Protein AF-A0AAE0KI22-F1 (afdb_monomer)

Solvent-accessible surface area (backbone atoms only — not comparable to full-atom values): 10143 Å² total; per-residue (Å²): 108,73,68,49,59,55,35,54,73,76,32,87,86,45,38,55,23,82,78,32,66,59,36,58,24,50,29,72,42,19,45,51,19,41,35,26,22,73,67,55,24,33,61,66,55,38,51,54,53,49,50,56,44,50,48,59,41,52,52,59,49,66,74,67,70,73,89,74,98,69,93,69,67,64,42,46,58,67,51,53,40,53,45,45,31,48,53,30,47,80,70,77,41,57,67,75,39,55,40,36,53,91,51,97,77,59,64,24,37,28,38,29,37,23,38,22,91,54,85,44,69,51,36,24,58,94,47,98,87,46,62,62,65,49,39,77,56,30,23,44,42,56,53,46,50,35,11,44,20,55,42,101,33,34,70,63,45,65,51,35,97,84,48,49,64,27,36,74,72,90,73,97,74,81,78,84,78,81,79,80,130

InterPro domains:
  IPR002641 Patatin-like phospholipase domain [PF01734] (13-159)
  IPR002641 Patatin-like phospholipase domain [PS51635] (1-181)
  IPR016035 Acyl transferase/acyl hydrolase/lysophospholipase [SSF52151] (3-159)

Mean predicted aligned error: 11.72 Å

Radius of gyration: 17.97 Å; Cα contacts (8 Å, |Δi|>4): 292; chains: 1; bounding box: 54×47×48 Å

Sequence (181 aa):
MILQQLMARVGPESKPCDYFDMTGGTSNGGLIAIMLGRLRMTVDECINAYTTLSDRVVEKKHHRFSIKGNLQGRFDAAELERAVKRILVERGLDEETLLLEGSPEAPCKVFVCATSKDAVCLMSYPSPRGRKHLLESTTIWQACRATSAATSFFDPIAIGPFGEWCSKFGGHRGSPQVMRS

Organism: NCBI:txid92902

Foldseek 3Di:
DVVCVVVVVVPQQDQVLQVAQEAEDFAVSQLLRCCRQVLRDDPVRSVVLSVVLVCQQVVVVVVVPPDDDDPQQARPLVSLLVSVLVVQVVSVHHSQAALADPDQVRSYKYWYWAAALHIAIAINYDDPPHPVQQRVRHGPSNRNSRRNQAPSRHDWFFGGPVRNTRHDDDDDDDDPPPDDD

Nearest PDB structures (foldseek):
  1oxw-assembly1_B  TM=6.786E-01  e=7.772E-05  Solanum cardiophyllum

Secondary structure (DSSP, 8-state):
-HHHHHHHHH-TT--GGGT-SEEEEETHHHHHHIIIIIS---HHHHHHHHHHHHHHHHHHHHHH-SS---------HHHHHHHHHHHHHHTT--TT-BSS-S-TT-SSEEEEEEESSSEEEEESS--TTS-HHHHHH-BHHHHHHHHHTTSTTS--EEETTTTEEE--S------------

Structure (mmCIF, N/CA/C/O backbone):
data_AF-A0AAE0KI22-F1
#
_entry.id   AF-A0AAE0KI22-F1
#
loop_
_atom_site.group_PDB
_atom_site.id
_atom_site.type_symbol
_atom_site.label_atom_id
_atom_site.label_alt_id
_atom_site.label_comp_id
_atom_site.label_asym_id
_atom_site.label_entity_id
_atom_site.label_seq_id
_atom_site.pdbx_PDB_ins_code
_atom_site.Cartn_x
_atom_site.Cartn_y
_atom_site.Cartn_z
_atom_site.occupancy
_atom_site.B_iso_or_equiv
_atom_site.auth_seq_id
_atom_site.auth_comp_id
_atom_site.auth_asym_id
_atom_site.auth_atom_id
_atom_site.pdbx_PDB_model_num
ATOM 1 N N . MET A 1 1 ? -15.235 12.016 -1.161 1.00 62.16 1 MET A N 1
ATOM 2 C CA . MET A 1 1 ? -14.998 10.685 -1.784 1.00 62.16 1 MET A CA 1
ATOM 3 C C . MET A 1 1 ? -16.040 9.683 -1.290 1.00 62.16 1 MET A C 1
ATOM 5 O O . MET A 1 1 ? -16.433 9.787 -0.137 1.00 62.16 1 MET A O 1
ATOM 9 N N . ILE A 1 2 ? -16.461 8.708 -2.112 1.00 83.88 2 ILE A N 1
ATOM 10 C CA . ILE A 1 2 ? -17.473 7.691 -1.734 1.00 83.88 2 ILE A CA 1
ATOM 11 C C . ILE A 1 2 ? -17.046 6.903 -0.483 1.00 83.88 2 ILE A C 1
ATOM 13 O O . ILE A 1 2 ? -17.840 6.731 0.437 1.00 83.88 2 ILE A O 1
ATOM 17 N N . LEU A 1 3 ? -15.774 6.494 -0.406 1.00 83.06 3 LEU A N 1
ATOM 18 C CA . LEU A 1 3 ? -15.255 5.733 0.736 1.00 83.06 3 LEU A CA 1
ATOM 19 C C . LEU A 1 3 ? -15.284 6.532 2.051 1.00 83.06 3 LEU A C 1
ATOM 21 O O . LEU A 1 3 ? -15.604 5.975 3.093 1.00 83.06 3 LEU A O 1
ATOM 25 N N . GLN A 1 4 ? -15.028 7.842 1.995 1.00 85.44 4 GLN A N 1
ATOM 26 C CA . GLN A 1 4 ? -15.103 8.726 3.163 1.00 85.44 4 GLN A CA 1
ATOM 27 C C . GLN A 1 4 ? -16.535 8.829 3.693 1.00 85.44 4 GLN A C 1
ATOM 29 O O . GLN A 1 4 ? -16.753 8.741 4.893 1.00 85.44 4 GLN A O 1
ATOM 34 N N . GLN A 1 5 ? -17.528 8.949 2.805 1.00 86.12 5 GLN A N 1
ATOM 35 C CA . GLN A 1 5 ? -18.938 8.976 3.209 1.00 86.12 5 GLN A CA 1
ATOM 36 C C . GLN A 1 5 ? -19.386 7.647 3.826 1.00 86.12 5 GLN A C 1
ATOM 38 O O . GLN A 1 5 ? -20.176 7.641 4.768 1.00 86.12 5 GLN A O 1
ATOM 43 N N . LEU A 1 6 ? -18.886 6.526 3.299 1.00 87.56 6 LEU A N 1
ATOM 44 C CA . LEU A 1 6 ? -19.199 5.197 3.814 1.00 87.56 6 LEU A CA 1
ATOM 45 C C . LEU A 1 6 ? -18.592 4.994 5.206 1.00 87.56 6 LEU A C 1
ATOM 47 O O . LEU A 1 6 ? -19.303 4.576 6.113 1.00 87.56 6 LEU A O 1
ATOM 51 N N . MET A 1 7 ? -17.328 5.373 5.405 1.00 86.94 7 MET A N 1
ATOM 52 C CA . MET A 1 7 ? -16.667 5.258 6.709 1.00 86.94 7 MET A CA 1
ATOM 53 C C . MET A 1 7 ? -17.179 6.274 7.730 1.00 86.94 7 MET A C 1
ATOM 55 O O . MET A 1 7 ? -17.360 5.907 8.883 1.00 86.94 7 MET A O 1
ATOM 59 N N . ALA A 1 8 ? -17.560 7.485 7.316 1.00 86.19 8 ALA A N 1
ATOM 60 C CA . ALA A 1 8 ? -18.195 8.463 8.203 1.00 86.19 8 ALA A CA 1
ATOM 61 C C . ALA A 1 8 ? -19.533 7.970 8.787 1.00 86.19 8 ALA A C 1
ATOM 63 O O . ALA A 1 8 ? -19.896 8.359 9.893 1.00 86.19 8 ALA A O 1
ATOM 64 N N . ARG A 1 9 ? -20.261 7.097 8.073 1.00 87.44 9 ARG A N 1
ATOM 65 C CA . ARG A 1 9 ? -21.479 6.451 8.598 1.00 87.44 9 ARG A CA 1
ATOM 66 C C . ARG A 1 9 ? -21.199 5.345 9.611 1.00 87.44 9 ARG A C 1
ATOM 68 O O . ARG A 1 9 ? -22.087 5.021 10.389 1.00 87.44 9 ARG A O 1
ATOM 75 N N . VAL A 1 10 ? -20.008 4.758 9.571 1.00 87.56 10 VAL A N 1
ATOM 76 C CA . VAL A 1 10 ? -19.574 3.720 10.512 1.00 87.56 10 VAL A CA 1
ATOM 77 C C . VAL A 1 10 ? -18.986 4.365 11.769 1.00 87.56 10 VAL A C 1
ATOM 79 O O . VAL A 1 10 ? -19.370 4.021 12.881 1.00 87.56 10 VAL A O 1
ATOM 82 N N . GLY A 1 11 ? -18.115 5.357 11.588 1.00 85.38 11 GLY A N 1
ATOM 83 C CA . GLY A 1 11 ? -17.546 6.181 12.649 1.00 85.38 11 GLY A CA 1
ATOM 84 C C . GLY A 1 11 ? -16.308 6.941 12.155 1.00 85.38 11 GLY A C 1
ATOM 85 O O . GLY A 1 11 ? -15.588 6.412 11.308 1.00 85.38 11 GLY A O 1
ATOM 86 N N . PRO A 1 12 ? -16.027 8.150 12.673 1.00 74.50 12 PRO A N 1
ATOM 87 C CA . PRO A 1 12 ? -14.973 9.033 12.154 1.00 74.50 12 PRO A CA 1
ATOM 88 C C . PRO A 1 12 ? -13.559 8.432 12.232 1.00 74.50 12 PRO A C 1
ATOM 90 O O . PRO A 1 12 ? -12.767 8.617 11.317 1.00 74.50 12 PRO A O 1
ATOM 93 N N . GLU A 1 13 ? -13.275 7.629 13.259 1.00 83.50 13 GLU A N 1
ATOM 94 C CA . GLU A 1 13 ? -11.970 6.976 13.463 1.00 83.50 13 GLU A CA 1
ATOM 95 C C . GLU A 1 13 ? -11.916 5.543 12.900 1.00 83.50 13 GLU A C 1
ATOM 97 O O . GLU A 1 13 ? -10.996 4.774 13.187 1.00 83.50 13 GLU A O 1
ATOM 102 N N . SER A 1 14 ? -12.922 5.149 12.112 1.00 88.31 14 SER A N 1
ATOM 103 C CA . SER A 1 14 ? -13.009 3.797 11.559 1.00 88.31 14 SER A CA 1
ATOM 104 C C . SER A 1 14 ? -11.945 3.574 10.492 1.00 88.31 14 SER A C 1
ATOM 106 O O . SER A 1 14 ? -11.835 4.335 9.525 1.00 88.31 14 SER A O 1
ATOM 108 N N . LYS A 1 15 ? -11.195 2.480 10.625 1.00 90.75 15 LYS A N 1
ATOM 109 C CA . LYS A 1 15 ? -10.200 2.083 9.632 1.00 90.75 15 LYS A CA 1
ATOM 110 C C . LYS A 1 15 ? -10.826 1.118 8.634 1.00 90.75 15 LYS A C 1
ATOM 112 O O . LYS A 1 15 ? -11.396 0.113 9.050 1.00 90.75 15 LYS A O 1
ATOM 117 N N . PRO A 1 16 ? -10.681 1.348 7.318 1.00 90.56 16 PRO A N 1
ATOM 118 C CA . PRO A 1 16 ? -11.196 0.419 6.315 1.00 90.56 16 PRO A CA 1
ATOM 119 C C . PRO A 1 16 ? -10.700 -1.023 6.502 1.00 90.56 16 PRO A C 1
ATOM 121 O O . PRO A 1 16 ? -11.457 -1.955 6.253 1.00 90.56 16 PRO A O 1
ATOM 124 N N . CYS A 1 17 ? -9.473 -1.222 6.996 1.00 89.56 17 CYS A N 1
ATOM 125 C CA . CYS A 1 17 ? -8.921 -2.556 7.248 1.00 89.56 17 CYS A CA 1
ATOM 126 C C . CYS A 1 17 ? -9.671 -3.385 8.306 1.00 89.56 17 CYS A C 1
ATOM 128 O O . CYS A 1 17 ? -9.437 -4.585 8.377 1.00 89.56 17 CYS A O 1
ATOM 130 N N . ASP A 1 18 ? -10.546 -2.772 9.107 1.00 89.94 18 ASP A N 1
ATOM 131 C CA . ASP A 1 18 ? -11.337 -3.475 10.126 1.00 89.94 18 ASP A CA 1
ATOM 132 C C . ASP A 1 18 ? -12.698 -3.947 9.576 1.00 89.94 18 ASP A C 1
ATOM 134 O O . ASP A 1 18 ? -13.378 -4.757 10.201 1.00 89.94 18 ASP A O 1
ATOM 138 N N . TYR A 1 19 ? -13.099 -3.445 8.402 1.00 89.31 19 TYR A N 1
ATOM 139 C CA . TYR A 1 19 ? -14.399 -3.723 7.776 1.00 89.31 19 TYR A CA 1
ATOM 140 C C . TYR A 1 19 ? -14.282 -4.424 6.423 1.00 89.31 19 TYR A C 1
ATOM 142 O O . TYR A 1 19 ? -15.243 -5.040 5.965 1.00 89.31 19 TYR A O 1
ATOM 150 N N . PHE A 1 20 ? -13.129 -4.311 5.763 1.00 89.44 20 PHE A N 1
ATOM 151 C CA . PHE A 1 20 ? -12.855 -4.972 4.496 1.00 89.44 20 PHE A CA 1
ATOM 152 C C . PHE A 1 20 ? -11.811 -6.066 4.697 1.00 89.44 20 PHE A C 1
ATOM 154 O O . PHE A 1 20 ? -10.658 -5.773 5.002 1.00 89.44 20 PHE A O 1
ATOM 161 N N . ASP A 1 21 ? -12.187 -7.313 4.406 1.00 89.44 21 ASP A N 1
ATOM 162 C CA . ASP A 1 21 ? -11.253 -8.448 4.413 1.00 89.44 21 ASP A CA 1
ATOM 163 C C . ASP A 1 21 ? -10.128 -8.280 3.383 1.00 89.44 21 ASP A C 1
ATOM 165 O O . ASP A 1 21 ? -9.074 -8.918 3.469 1.00 89.44 21 ASP A O 1
ATOM 169 N N . MET A 1 22 ? -10.367 -7.461 2.352 1.00 89.88 22 MET A N 1
ATOM 170 C CA . MET A 1 22 ? -9.414 -7.219 1.285 1.00 89.88 22 MET A CA 1
ATOM 171 C C . MET A 1 22 ? -9.584 -5.845 0.634 1.00 89.88 22 MET A C 1
ATOM 173 O O . MET A 1 22 ? -10.689 -5.448 0.263 1.00 89.88 22 MET A O 1
ATOM 177 N N . THR A 1 23 ? -8.466 -5.169 0.380 1.00 91.31 23 THR A N 1
ATOM 178 C CA . THR A 1 23 ? -8.380 -4.005 -0.503 1.00 91.31 23 THR A CA 1
ATOM 179 C C . THR A 1 23 ? -7.492 -4.314 -1.699 1.00 91.31 23 THR A C 1
ATOM 181 O O . THR A 1 23 ? -6.548 -5.105 -1.640 1.00 91.31 23 THR A O 1
ATOM 184 N N . GLY A 1 24 ? -7.780 -3.668 -2.821 1.00 91.25 24 GLY A N 1
ATOM 185 C CA . GLY A 1 24 ? -6.858 -3.710 -3.933 1.00 91.25 24 GLY A CA 1
ATOM 186 C C . GLY A 1 24 ? -7.094 -2.629 -4.954 1.00 91.25 24 GLY A C 1
ATOM 187 O O . GLY A 1 24 ? -8.133 -1.970 -4.976 1.00 91.25 24 GLY A O 1
ATOM 188 N N . GLY A 1 25 ? -6.082 -2.425 -5.784 1.00 88.19 25 GLY A N 1
ATOM 189 C CA . GLY A 1 25 ? -6.105 -1.340 -6.742 1.00 88.19 25 GLY A CA 1
ATOM 190 C C . GLY A 1 25 ? -4.965 -1.385 -7.742 1.00 88.19 25 GLY A C 1
ATOM 191 O O . GLY A 1 25 ? -4.024 -2.168 -7.642 1.00 88.19 25 GLY A O 1
ATOM 192 N N . THR A 1 26 ? -5.079 -0.512 -8.735 1.00 85.69 26 THR A N 1
ATOM 193 C CA . THR A 1 26 ? -4.073 -0.286 -9.776 1.00 85.69 26 THR A CA 1
ATOM 194 C C . THR A 1 26 ? -3.736 1.199 -9.791 1.00 85.69 26 THR A C 1
ATOM 196 O O . THR A 1 26 ? -4.621 2.029 -9.563 1.00 85.69 26 THR A O 1
ATOM 199 N N . SER A 1 27 ? -2.484 1.555 -10.080 1.00 82.69 27 SER A N 1
ATOM 200 C CA . SER A 1 27 ? -2.024 2.944 -10.127 1.00 82.69 27 SER A CA 1
ATOM 201 C C . SER A 1 27 ? -2.284 3.665 -8.797 1.00 82.69 27 SER A C 1
ATOM 203 O O . SER A 1 27 ? -1.978 3.121 -7.736 1.00 82.69 27 SER A O 1
ATOM 205 N N . ASN A 1 28 ? -2.880 4.858 -8.820 1.00 85.12 28 ASN A N 1
ATOM 206 C CA . ASN A 1 28 ? -3.229 5.610 -7.612 1.00 85.12 28 ASN A CA 1
ATOM 207 C C . ASN A 1 28 ? -4.122 4.794 -6.664 1.00 85.12 28 ASN A C 1
ATOM 209 O O . ASN A 1 28 ? -3.972 4.877 -5.449 1.00 85.12 28 ASN A O 1
ATOM 213 N N . GLY A 1 29 ? -4.995 3.938 -7.208 1.00 86.88 29 GLY A N 1
ATOM 214 C CA . GLY A 1 29 ? -5.801 3.020 -6.404 1.00 86.88 29 GLY A CA 1
ATOM 215 C C . GLY A 1 29 ? -4.961 1.980 -5.657 1.00 86.88 29 GLY A C 1
ATOM 216 O O . GLY A 1 29 ? -5.342 1.564 -4.571 1.00 86.88 29 GLY A O 1
ATOM 217 N N . GLY A 1 30 ? -3.805 1.588 -6.200 1.00 90.19 30 GLY A N 1
ATOM 218 C CA . GLY A 1 30 ? -2.848 0.705 -5.533 1.00 90.19 30 GLY A CA 1
ATOM 219 C C . GLY A 1 30 ? -2.146 1.382 -4.354 1.00 90.19 30 GLY A C 1
ATOM 220 O O . GLY A 1 30 ? -2.027 0.780 -3.289 1.00 90.19 30 GLY A O 1
ATOM 221 N N . LEU A 1 31 ? -1.759 2.656 -4.511 1.00 90.81 31 LEU A N 1
ATOM 222 C CA . LEU A 1 31 ? -1.223 3.474 -3.412 1.00 90.81 31 LEU A CA 1
ATOM 223 C C . LEU A 1 31 ? -2.243 3.591 -2.272 1.00 90.81 31 LEU A C 1
ATOM 225 O O . LEU A 1 31 ? -1.917 3.324 -1.118 1.00 90.81 31 LEU A O 1
ATOM 229 N N . ILE A 1 32 ? -3.491 3.923 -2.613 1.00 92.31 32 ILE A N 1
ATOM 230 C CA . ILE A 1 32 ? -4.595 4.046 -1.651 1.00 92.31 32 ILE A CA 1
ATOM 231 C C . ILE A 1 32 ? -4.884 2.698 -0.971 1.00 92.31 32 ILE A C 1
ATOM 233 O O . ILE A 1 32 ? -5.061 2.651 0.244 1.00 92.31 32 ILE A O 1
ATOM 237 N N . ALA A 1 33 ? -4.879 1.588 -1.717 1.00 93.38 33 ALA A N 1
ATOM 238 C CA . ALA A 1 33 ? -5.091 0.253 -1.155 1.00 93.38 33 ALA A CA 1
ATOM 239 C C . ALA A 1 33 ? -4.011 -0.123 -0.125 1.00 93.38 33 ALA A C 1
ATOM 241 O O . ALA A 1 33 ? -4.338 -0.634 0.947 1.00 93.38 33 ALA A O 1
ATOM 242 N N . ILE A 1 34 ? -2.740 0.183 -0.413 1.00 93.69 34 ILE A N 1
ATOM 243 C CA . ILE A 1 34 ? -1.627 -0.013 0.526 1.00 93.69 34 ILE A CA 1
ATOM 244 C C . ILE A 1 34 ? -1.799 0.864 1.768 1.00 93.69 34 ILE A C 1
ATOM 246 O O . ILE A 1 34 ? -1.661 0.361 2.880 1.00 93.69 34 ILE A O 1
ATOM 250 N N . MET A 1 35 ? -2.118 2.150 1.603 1.00 93.88 35 MET A N 1
ATOM 251 C CA . MET A 1 35 ? -2.294 3.081 2.723 1.00 93.88 35 MET A CA 1
ATOM 252 C C . MET A 1 35 ? -3.416 2.633 3.669 1.00 93.88 35 MET A C 1
ATOM 254 O O . MET A 1 35 ? -3.212 2.519 4.876 1.00 93.88 35 MET A O 1
ATOM 258 N N . LEU A 1 36 ? -4.587 2.310 3.124 1.00 93.19 36 LEU A N 1
ATOM 259 C CA . LEU A 1 36 ? -5.757 1.944 3.923 1.00 93.19 36 LEU A CA 1
ATOM 260 C C . LEU A 1 36 ? -5.675 0.527 4.496 1.00 93.19 36 LEU A C 1
ATOM 262 O O . LEU A 1 36 ? -6.086 0.301 5.629 1.00 93.19 36 LEU A O 1
ATOM 266 N N . GLY A 1 37 ? -5.151 -0.427 3.724 1.00 92.44 37 GLY A N 1
ATOM 267 C CA . GLY A 1 37 ? -5.065 -1.827 4.133 1.00 92.44 37 GLY A CA 1
ATOM 268 C C . GLY A 1 37 ? -3.785 -2.127 4.906 1.00 92.44 37 GLY A C 1
ATOM 269 O O . GLY A 1 37 ? -3.821 -2.433 6.095 1.00 92.44 37 GLY A O 1
ATOM 270 N N . ARG A 1 38 ? -2.630 -2.006 4.239 1.00 92.25 38 ARG A N 1
ATOM 271 C CA . ARG A 1 38 ? -1.338 -2.449 4.784 1.00 92.25 38 ARG A CA 1
ATOM 272 C C . ARG A 1 38 ? -0.789 -1.486 5.831 1.00 92.25 38 ARG A C 1
ATOM 274 O O . ARG A 1 38 ? -0.247 -1.928 6.836 1.00 92.25 38 ARG A O 1
ATOM 281 N N . LEU A 1 39 ? -0.952 -0.181 5.630 1.00 92.00 39 LEU A N 1
ATOM 282 C CA . LEU A 1 39 ? -0.548 0.825 6.617 1.00 92.00 39 LEU A CA 1
ATOM 283 C C . LEU A 1 39 ? -1.655 1.138 7.626 1.00 92.00 39 LEU A C 1
ATOM 285 O O . LEU A 1 39 ? -1.405 1.910 8.550 1.00 92.00 39 LEU A O 1
ATOM 289 N N . ARG A 1 40 ? -2.848 0.540 7.478 1.00 91.56 40 ARG A N 1
ATOM 290 C CA . ARG A 1 40 ? -4.001 0.675 8.386 1.00 91.56 40 ARG A CA 1
ATOM 291 C C . ARG A 1 40 ? -4.396 2.135 8.642 1.00 91.56 40 ARG A C 1
ATOM 293 O O . ARG A 1 40 ? -4.625 2.532 9.788 1.00 91.56 40 ARG A O 1
ATOM 300 N N . MET A 1 41 ? -4.378 2.952 7.587 1.00 92.94 41 MET A N 1
ATOM 301 C CA . MET A 1 41 ? -4.769 4.362 7.650 1.00 92.94 41 MET A CA 1
ATOM 302 C C . MET A 1 41 ? -6.280 4.532 7.711 1.00 92.94 41 MET A C 1
ATOM 304 O O . MET A 1 41 ? -7.021 3.801 7.051 1.00 92.94 41 MET A O 1
ATOM 308 N N . THR A 1 42 ? -6.732 5.541 8.454 1.00 93.31 42 THR A N 1
ATOM 309 C CA . THR A 1 42 ? -8.090 6.064 8.270 1.00 93.31 42 THR A CA 1
ATOM 310 C C . THR A 1 42 ? -8.209 6.708 6.886 1.00 93.31 42 THR A C 1
ATOM 312 O O . THR A 1 42 ? -7.214 6.975 6.199 1.00 93.31 42 THR A O 1
ATOM 315 N N . VAL A 1 43 ? -9.440 6.964 6.439 1.00 92.12 43 VAL A N 1
ATOM 316 C CA . VAL A 1 43 ? -9.650 7.624 5.142 1.00 92.12 43 VAL A CA 1
ATOM 317 C C . VAL A 1 43 ? -9.039 9.027 5.131 1.00 92.12 43 VAL A C 1
ATOM 319 O O . VAL A 1 43 ? -8.426 9.405 4.136 1.00 92.12 43 VAL A O 1
ATOM 322 N N . ASP A 1 44 ? -9.139 9.763 6.236 1.00 91.50 44 ASP A N 1
ATOM 323 C CA . ASP A 1 44 ? -8.608 11.124 6.333 1.00 91.50 44 ASP A CA 1
ATOM 324 C C . ASP A 1 44 ? -7.072 11.138 6.383 1.00 91.50 44 ASP A C 1
ATOM 326 O O . ASP A 1 44 ? -6.442 11.919 5.667 1.00 91.50 44 ASP A O 1
ATOM 330 N N . GLU A 1 45 ? -6.450 10.212 7.126 1.00 93.19 45 GLU A N 1
ATOM 331 C CA . GLU A 1 45 ? -4.993 10.009 7.093 1.00 93.19 45 GLU A CA 1
ATOM 332 C C . GLU A 1 45 ? -4.509 9.712 5.667 1.00 93.19 45 GLU A C 1
ATOM 334 O O . GLU A 1 45 ? -3.544 10.314 5.191 1.00 93.19 45 GLU A O 1
ATOM 339 N N . CYS A 1 46 ? -5.208 8.822 4.956 1.00 92.44 46 CYS A N 1
ATOM 340 C CA . CYS A 1 46 ? -4.867 8.463 3.585 1.00 92.44 46 CYS A CA 1
ATOM 341 C C . CYS A 1 46 ? -5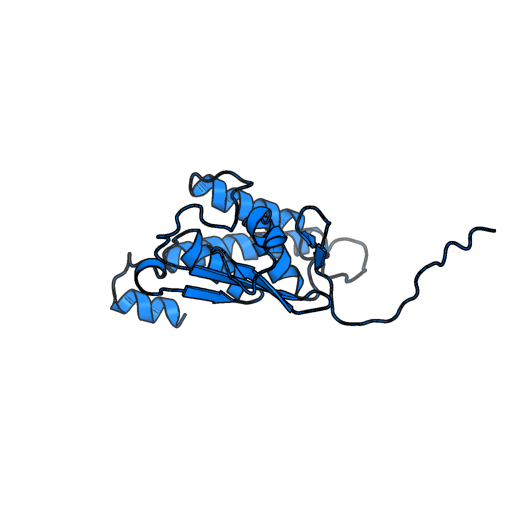.004 9.648 2.624 1.00 92.44 46 CYS A C 1
ATOM 343 O O . CYS A 1 46 ? -4.140 9.824 1.765 1.00 92.44 46 CYS A O 1
ATOM 345 N N . ILE A 1 47 ? -6.055 10.465 2.752 1.00 90.94 47 ILE A N 1
ATOM 346 C CA . ILE A 1 47 ? -6.241 11.665 1.924 1.00 90.94 47 ILE A CA 1
ATOM 347 C C . ILE A 1 47 ? -5.096 12.654 2.165 1.00 90.94 47 ILE A C 1
ATOM 349 O O . ILE A 1 47 ? -4.506 13.143 1.199 1.00 90.94 47 ILE A O 1
ATOM 353 N N . ASN A 1 48 ? -4.735 12.909 3.423 1.00 91.50 48 ASN A N 1
ATOM 354 C CA . ASN A 1 48 ? -3.665 13.845 3.775 1.00 91.50 48 ASN A CA 1
ATOM 355 C C . ASN A 1 48 ? -2.294 13.363 3.276 1.00 91.50 48 ASN A C 1
ATOM 357 O O . ASN A 1 48 ? -1.545 14.128 2.656 1.00 91.50 48 ASN A O 1
ATOM 361 N N . ALA A 1 49 ? -1.987 12.080 3.484 1.00 91.00 49 ALA A N 1
ATOM 362 C CA . ALA A 1 49 ? -0.748 11.464 3.020 1.00 91.00 49 ALA A CA 1
ATOM 363 C C . ALA A 1 49 ? -0.659 11.456 1.486 1.00 91.00 49 ALA A C 1
ATOM 365 O O . ALA A 1 49 ? 0.373 11.825 0.921 1.00 91.00 49 ALA A O 1
ATOM 366 N N . TYR A 1 50 ? -1.747 11.090 0.800 1.00 89.31 50 TYR A N 1
ATOM 367 C CA . TYR A 1 50 ? -1.798 11.073 -0.661 1.00 89.31 50 TYR A CA 1
ATOM 368 C C . TYR A 1 50 ? -1.688 12.478 -1.261 1.00 89.31 50 TYR A C 1
ATOM 370 O O . TYR A 1 50 ? -0.959 12.656 -2.232 1.00 89.31 50 TYR A O 1
ATOM 378 N N . THR A 1 51 ? -2.359 13.475 -0.679 1.00 87.81 51 THR A N 1
ATOM 379 C CA . THR A 1 51 ? -2.277 14.874 -1.135 1.00 87.81 51 THR A CA 1
ATOM 380 C C . THR A 1 51 ? -0.841 15.382 -1.022 1.00 87.81 51 THR A C 1
ATOM 382 O O . THR A 1 51 ? -0.260 15.794 -2.020 1.00 87.81 51 THR A O 1
ATOM 385 N N . THR A 1 52 ? -0.201 15.191 0.137 1.00 86.62 52 THR A N 1
ATOM 386 C CA . THR A 1 52 ? 1.211 15.562 0.355 1.00 86.62 52 THR A CA 1
ATOM 387 C C . THR A 1 52 ? 2.160 14.856 -0.620 1.00 86.62 52 THR A C 1
ATOM 389 O O . THR A 1 52 ? 3.122 15.446 -1.119 1.00 86.62 52 THR A O 1
ATOM 392 N N . LEU A 1 53 ? 1.915 13.572 -0.889 1.00 84.88 53 LEU A N 1
ATOM 393 C CA . LEU A 1 53 ? 2.690 12.786 -1.846 1.00 84.88 53 LEU A CA 1
ATOM 394 C C . LEU A 1 53 ? 2.499 13.316 -3.271 1.00 84.88 53 LEU A C 1
ATOM 396 O O . LEU A 1 53 ? 3.486 13.521 -3.976 1.00 84.88 53 LEU A O 1
ATOM 400 N N . SER A 1 54 ? 1.256 13.564 -3.683 1.00 80.62 54 SER A N 1
ATOM 401 C CA . SER A 1 54 ? 0.911 14.082 -5.007 1.00 80.62 54 SER A CA 1
ATOM 402 C C . SER A 1 54 ? 1.523 15.462 -5.239 1.00 80.62 54 SER A C 1
ATOM 404 O O . SER A 1 54 ? 2.165 15.668 -6.268 1.00 80.62 54 SER A O 1
ATOM 406 N N . ASP A 1 55 ? 1.408 16.371 -4.272 1.00 79.88 55 ASP A N 1
ATOM 407 C CA . ASP A 1 55 ? 1.945 17.728 -4.375 1.00 79.88 55 ASP A CA 1
ATOM 408 C C . ASP A 1 55 ? 3.458 17.703 -4.572 1.00 79.88 55 ASP A C 1
ATOM 410 O O . ASP A 1 55 ? 3.961 18.276 -5.530 1.00 79.88 55 ASP A O 1
ATOM 414 N N . ARG A 1 56 ? 4.203 16.925 -3.780 1.00 74.19 56 ARG A N 1
ATOM 415 C CA . ARG A 1 56 ? 5.668 16.820 -3.928 1.00 74.19 56 ARG A CA 1
ATOM 416 C C . ARG A 1 56 ? 6.096 16.231 -5.268 1.00 74.19 56 ARG A C 1
ATOM 418 O O . ARG A 1 56 ? 7.113 16.634 -5.839 1.00 74.19 56 ARG A O 1
ATOM 425 N N . VAL A 1 57 ? 5.330 15.267 -5.768 1.00 69.88 57 VAL A N 1
ATOM 426 C CA . VAL A 1 57 ? 5.600 14.614 -7.051 1.00 69.88 57 VAL A CA 1
ATOM 427 C C . VAL A 1 57 ? 5.269 15.549 -8.232 1.00 69.88 57 VAL A C 1
ATOM 429 O O . VAL A 1 57 ? 5.927 15.468 -9.273 1.00 69.88 57 VAL A O 1
ATOM 432 N N . VAL A 1 58 ? 4.313 16.474 -8.074 1.00 63.16 58 VAL A N 1
ATOM 433 C CA . VAL A 1 58 ? 3.910 17.468 -9.089 1.00 63.16 58 VAL A CA 1
ATOM 434 C C . VAL A 1 58 ? 4.720 18.777 -9.007 1.00 63.16 58 VAL A C 1
ATOM 436 O O . VAL A 1 58 ? 5.117 19.312 -10.042 1.00 63.16 58 VAL A O 1
ATOM 439 N N . GLU A 1 59 ? 5.049 19.286 -7.820 1.00 55.94 59 GLU A N 1
ATOM 440 C CA . GLU A 1 59 ? 5.782 20.545 -7.599 1.00 55.94 59 GLU A CA 1
ATOM 441 C C . GLU A 1 59 ? 7.209 20.508 -8.158 1.00 55.94 59 GLU A C 1
ATOM 443 O O . GLU A 1 59 ? 7.645 21.449 -8.829 1.00 55.94 59 GLU A O 1
ATOM 448 N N . LYS A 1 60 ? 7.943 19.394 -7.990 1.00 52.16 60 LYS A N 1
ATOM 449 C CA . LYS A 1 60 ? 9.293 19.261 -8.578 1.00 52.16 60 LYS A CA 1
ATOM 450 C C . LYS A 1 60 ? 9.292 19.302 -10.105 1.00 52.16 60 LYS A C 1
ATOM 452 O O . LYS A 1 60 ? 10.329 19.572 -10.712 1.00 52.16 60 LYS A O 1
ATOM 457 N N . LYS A 1 61 ? 8.138 19.084 -10.739 1.00 50.19 61 LYS A N 1
ATOM 458 C CA . LYS A 1 61 ? 7.968 19.253 -12.182 1.00 50.19 61 LYS A CA 1
ATOM 459 C C . LYS A 1 61 ? 8.120 20.727 -12.563 1.00 50.19 61 LYS A C 1
ATOM 461 O O . LYS A 1 61 ? 8.909 21.028 -13.454 1.00 50.19 61 LYS A O 1
ATOM 466 N N . HIS A 1 62 ? 7.465 21.645 -11.845 1.00 47.25 62 HIS A N 1
ATOM 467 C CA . HIS A 1 62 ? 7.541 23.088 -12.113 1.00 47.25 62 HIS A CA 1
ATOM 468 C C . HIS A 1 62 ? 8.969 23.631 -11.986 1.00 47.25 62 HIS A C 1
ATOM 470 O O . HIS A 1 62 ? 9.402 24.426 -12.817 1.00 47.25 62 HIS A O 1
ATOM 476 N N . HIS A 1 63 ? 9.742 23.127 -11.021 1.00 45.88 63 HIS A N 1
ATOM 477 C CA . HIS A 1 63 ? 11.125 23.563 -10.816 1.00 45.88 63 HIS A CA 1
ATOM 478 C C . HIS A 1 63 ? 12.120 23.014 -11.861 1.00 45.88 63 HIS A C 1
ATOM 480 O O . HIS A 1 63 ? 13.196 23.586 -12.041 1.00 45.88 63 HIS A O 1
ATOM 486 N N . ARG A 1 64 ? 11.775 21.924 -12.570 1.00 45.47 64 ARG A N 1
ATOM 487 C CA . ARG A 1 64 ? 12.574 21.336 -13.670 1.00 45.47 64 ARG A CA 1
ATOM 488 C C . ARG A 1 64 ? 12.167 21.847 -15.058 1.00 45.47 64 ARG A C 1
ATOM 490 O O . ARG A 1 64 ? 12.872 21.570 -16.024 1.00 45.47 64 ARG A O 1
ATOM 497 N N . PHE A 1 65 ? 11.075 22.608 -15.167 1.00 46.44 65 PHE A N 1
ATOM 498 C CA . PHE A 1 65 ? 10.572 23.162 -16.433 1.00 46.44 65 PHE A CA 1
ATOM 499 C C . PHE A 1 65 ? 11.277 24.450 -16.903 1.00 46.44 65 PHE A C 1
ATOM 501 O O . PHE A 1 65 ? 10.833 25.065 -17.871 1.00 46.44 65 PHE A O 1
ATOM 508 N N . SER A 1 66 ? 12.400 24.847 -16.296 1.00 43.72 66 SER A N 1
ATOM 509 C CA . SER A 1 66 ? 13.161 26.018 -16.745 1.00 43.72 66 SER A CA 1
ATOM 510 C C . SER A 1 66 ? 14.357 25.632 -17.637 1.00 43.72 66 SER A C 1
ATOM 512 O O . SER A 1 66 ? 15.280 24.948 -17.200 1.00 43.72 66 SER A O 1
ATOM 514 N N . ILE A 1 67 ? 14.316 26.127 -18.887 1.00 45.88 67 ILE A N 1
ATOM 515 C CA . ILE A 1 67 ? 15.405 26.390 -19.864 1.00 45.88 67 ILE A CA 1
ATOM 516 C C . ILE A 1 67 ? 15.646 25.437 -21.060 1.00 45.88 67 ILE A C 1
ATOM 518 O O . ILE A 1 67 ? 16.170 25.925 -22.059 1.00 45.88 67 ILE A O 1
ATOM 522 N N . LYS A 1 68 ? 15.217 24.165 -21.125 1.00 43.62 68 LYS A N 1
ATOM 523 C CA . LYS A 1 68 ? 15.341 23.391 -22.396 1.00 43.62 68 LYS A CA 1
ATOM 524 C C . LYS A 1 68 ? 14.152 22.471 -22.679 1.00 43.62 68 LYS A C 1
ATOM 526 O O . LYS A 1 68 ? 13.953 21.465 -22.006 1.00 43.62 68 LYS A O 1
ATOM 531 N N . GLY A 1 69 ? 13.383 22.830 -23.709 1.00 43.12 69 GLY A N 1
ATOM 532 C CA . GLY A 1 69 ? 12.140 22.187 -24.139 1.00 43.12 69 GLY A CA 1
ATOM 533 C C . GLY A 1 69 ? 12.288 20.766 -24.688 1.00 43.12 69 GLY A C 1
ATOM 534 O O . GLY A 1 69 ? 12.158 20.557 -25.887 1.00 43.12 69 GLY A O 1
ATOM 535 N N . ASN A 1 70 ? 12.456 19.784 -23.802 1.00 37.28 70 ASN A N 1
ATOM 536 C CA . ASN A 1 70 ? 12.109 18.390 -24.074 1.00 37.28 70 ASN A CA 1
ATOM 537 C C . ASN A 1 70 ? 11.027 17.947 -23.088 1.00 37.28 70 ASN A C 1
ATOM 539 O O . ASN A 1 70 ? 11.274 17.759 -21.897 1.00 37.28 70 ASN A O 1
ATOM 543 N N . LEU A 1 71 ? 9.805 17.798 -23.597 1.00 43.56 71 LEU A N 1
ATOM 544 C CA . LEU A 1 71 ? 8.628 17.420 -22.824 1.00 43.56 71 LEU A CA 1
ATOM 545 C C . LEU A 1 71 ? 8.638 15.904 -22.562 1.00 43.56 71 LEU A C 1
ATOM 547 O O . LEU A 1 71 ? 7.892 15.147 -23.174 1.00 43.56 71 LEU A O 1
ATOM 551 N N . GLN A 1 72 ? 9.500 15.436 -21.660 1.00 40.44 72 GLN A N 1
ATOM 552 C CA . GLN A 1 72 ? 9.392 14.081 -21.125 1.00 40.44 72 GLN A CA 1
ATOM 553 C C . GLN A 1 72 ? 8.838 14.193 -19.714 1.00 40.44 72 GLN A C 1
ATOM 555 O O . GLN A 1 72 ? 9.539 14.592 -18.789 1.00 40.44 72 GLN A O 1
ATOM 560 N N . GLY A 1 73 ? 7.539 13.920 -19.576 1.00 44.81 73 GLY A N 1
ATOM 561 C CA . GLY A 1 73 ? 6.806 13.979 -18.316 1.00 44.81 73 GLY A CA 1
ATOM 562 C C . GLY A 1 73 ? 7.280 12.917 -17.330 1.00 44.81 73 GLY A C 1
ATOM 563 O O . GLY A 1 73 ? 6.542 11.987 -17.050 1.00 44.81 73 GLY A O 1
ATOM 564 N N . ARG A 1 74 ? 8.499 13.059 -16.813 1.00 51.25 74 ARG A N 1
ATOM 565 C CA . ARG A 1 74 ? 9.074 12.215 -15.772 1.00 51.25 74 ARG A CA 1
ATOM 566 C C . ARG A 1 74 ? 8.515 12.683 -14.438 1.00 51.25 74 ARG A C 1
ATOM 568 O O . ARG A 1 74 ? 8.956 13.689 -13.890 1.00 51.25 74 ARG A O 1
ATOM 575 N N . PHE A 1 75 ? 7.489 12.001 -13.955 1.00 57.38 75 PHE A N 1
ATOM 576 C CA . PHE A 1 75 ? 7.202 11.998 -12.533 1.00 57.38 75 PHE A CA 1
ATOM 577 C C . PHE A 1 75 ? 8.439 11.437 -11.827 1.00 57.38 75 PHE A C 1
ATOM 579 O O . PHE A 1 75 ? 9.011 10.436 -12.270 1.00 57.38 75 PHE A O 1
ATOM 586 N N . ASP A 1 76 ? 8.900 12.123 -10.781 1.00 67.50 76 ASP A N 1
ATOM 587 C CA . ASP A 1 76 ? 10.164 11.779 -10.144 1.00 67.50 76 ASP A CA 1
ATOM 588 C C . ASP A 1 76 ? 9.995 10.502 -9.317 1.00 67.50 76 ASP A C 1
ATOM 590 O O . ASP A 1 76 ? 9.501 10.478 -8.190 1.00 67.50 76 ASP A O 1
ATOM 594 N N . ALA A 1 77 ? 10.390 9.415 -9.957 1.00 73.75 77 ALA A N 1
ATOM 595 C CA . ALA A 1 77 ? 10.579 8.096 -9.408 1.00 73.75 77 ALA A CA 1
ATOM 596 C C . ALA A 1 77 ? 11.183 8.094 -7.994 1.00 73.75 77 ALA A C 1
ATOM 598 O O . ALA A 1 77 ? 10.659 7.430 -7.096 1.00 73.75 77 ALA A O 1
ATOM 599 N N . ALA A 1 78 ? 12.260 8.855 -7.801 1.00 79.69 78 ALA A N 1
ATOM 600 C CA . ALA A 1 78 ? 12.975 8.918 -6.537 1.00 79.69 78 ALA A CA 1
ATOM 601 C C . ALA A 1 78 ? 12.189 9.703 -5.477 1.00 79.69 78 ALA A C 1
ATOM 603 O O . ALA A 1 78 ? 12.288 9.404 -4.288 1.00 79.69 78 ALA A O 1
ATOM 604 N N . GLU A 1 79 ? 11.367 10.673 -5.886 1.00 82.88 79 GLU A N 1
ATOM 605 C CA . GLU A 1 79 ? 10.488 11.386 -4.956 1.00 82.88 79 GLU A CA 1
ATOM 606 C C . GLU A 1 79 ? 9.326 10.540 -4.479 1.00 82.88 79 GLU A C 1
ATOM 608 O O . GLU A 1 79 ? 8.998 10.602 -3.296 1.00 82.88 79 GLU A O 1
ATOM 613 N N . LEU A 1 80 ? 8.727 9.733 -5.360 1.00 84.12 80 LEU A N 1
ATOM 614 C CA . LEU A 1 80 ? 7.692 8.792 -4.944 1.00 84.12 80 LEU A CA 1
ATOM 615 C C . LEU A 1 80 ? 8.258 7.796 -3.925 1.00 84.12 80 LEU A C 1
ATOM 617 O O . LEU A 1 80 ? 7.647 7.574 -2.885 1.00 84.12 80 LEU A O 1
ATOM 621 N N . GLU A 1 81 ? 9.446 7.248 -4.187 1.00 88.56 81 GLU A N 1
ATOM 622 C CA . GLU A 1 81 ? 10.143 6.379 -3.236 1.00 88.56 81 GLU A CA 1
ATOM 623 C C . GLU A 1 81 ? 10.386 7.091 -1.897 1.00 88.56 81 GLU A C 1
ATOM 625 O O . GLU A 1 81 ? 9.948 6.601 -0.858 1.00 88.56 81 GLU A O 1
ATOM 630 N N . ARG A 1 82 ? 10.995 8.285 -1.910 1.00 89.31 82 ARG A N 1
ATOM 631 C CA . ARG A 1 82 ? 11.222 9.078 -0.690 1.00 89.31 82 ARG A CA 1
ATOM 632 C C . ARG A 1 82 ? 9.933 9.414 0.052 1.00 89.31 82 ARG A C 1
ATOM 634 O O . ARG A 1 82 ? 9.922 9.450 1.277 1.00 89.31 82 ARG A O 1
ATOM 641 N N . ALA A 1 83 ? 8.856 9.730 -0.663 1.00 89.62 83 ALA A N 1
ATOM 642 C CA . ALA A 1 83 ? 7.566 10.038 -0.060 1.00 89.62 83 ALA A CA 1
ATOM 643 C C . ALA A 1 83 ? 6.980 8.818 0.647 1.00 89.62 83 ALA A C 1
ATOM 645 O O . ALA A 1 83 ? 6.586 8.940 1.802 1.00 89.62 83 ALA A O 1
ATOM 646 N N . VAL A 1 84 ? 6.999 7.650 0.004 1.00 91.81 84 VAL A N 1
ATOM 647 C CA . VAL A 1 84 ? 6.508 6.413 0.620 1.00 91.81 84 VAL A CA 1
ATOM 648 C C . VAL A 1 84 ? 7.379 6.007 1.809 1.00 91.81 84 VAL A C 1
ATOM 650 O O . VAL A 1 84 ? 6.834 5.692 2.860 1.00 91.81 84 VAL A O 1
ATOM 653 N N . LYS A 1 85 ? 8.710 6.090 1.697 1.00 93.56 85 LYS A N 1
ATOM 654 C CA . LYS A 1 85 ? 9.630 5.790 2.808 1.00 93.56 85 LYS A CA 1
ATOM 655 C C . LYS A 1 85 ? 9.394 6.683 4.028 1.00 93.56 85 LYS A C 1
ATOM 657 O O . LYS A 1 85 ? 9.329 6.182 5.142 1.00 93.56 85 LYS A O 1
ATOM 662 N N . ARG A 1 86 ? 9.151 7.984 3.828 1.00 92.50 86 ARG A N 1
ATOM 663 C CA . ARG A 1 86 ? 8.768 8.890 4.927 1.00 92.50 86 ARG A CA 1
ATOM 664 C C . ARG A 1 86 ? 7.475 8.466 5.612 1.00 92.50 86 ARG A C 1
ATOM 666 O O . ARG A 1 86 ? 7.441 8.428 6.833 1.00 92.50 86 ARG A O 1
ATOM 673 N N . ILE A 1 87 ? 6.456 8.094 4.835 1.00 93.06 87 ILE A N 1
ATOM 674 C CA . ILE A 1 87 ? 5.194 7.590 5.391 1.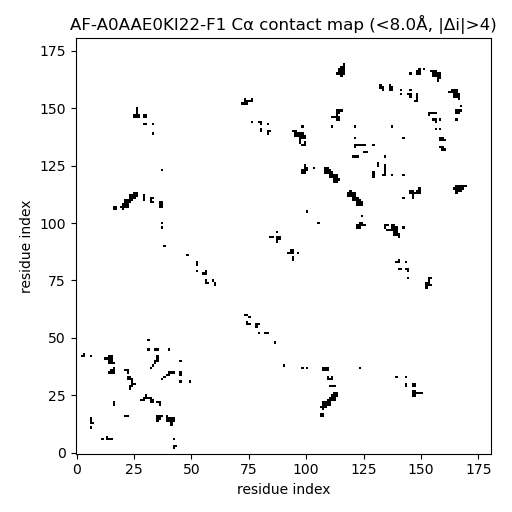00 93.06 87 ILE A CA 1
ATOM 675 C C . ILE A 1 87 ? 5.442 6.333 6.241 1.00 93.06 87 ILE A C 1
ATOM 677 O O . ILE A 1 87 ? 4.832 6.188 7.294 1.00 93.06 87 ILE A O 1
ATOM 681 N N . LEU A 1 88 ? 6.337 5.429 5.822 1.00 93.62 88 LEU A N 1
ATOM 682 C CA . LEU A 1 88 ? 6.693 4.248 6.621 1.00 93.62 88 LEU A CA 1
ATOM 683 C C . LEU A 1 88 ? 7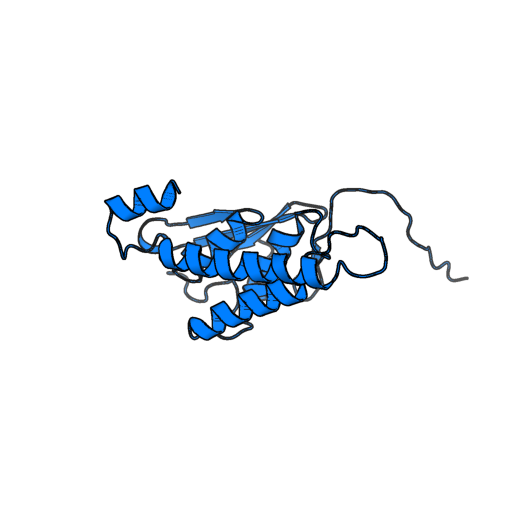.317 4.648 7.964 1.00 93.62 88 LEU A C 1
ATOM 685 O O . LEU A 1 88 ? 6.845 4.200 9.008 1.00 93.62 88 LEU A O 1
ATOM 689 N N . VAL A 1 89 ? 8.302 5.547 7.945 1.00 94.38 89 VAL A N 1
ATOM 690 C CA . VAL A 1 89 ? 8.990 6.023 9.156 1.00 94.38 89 VAL A CA 1
ATOM 691 C C . VAL A 1 89 ? 8.038 6.757 10.105 1.00 94.38 89 VAL A C 1
ATOM 693 O O . VAL A 1 89 ? 8.048 6.493 11.305 1.00 94.38 89 VAL A O 1
ATOM 696 N N . GLU A 1 90 ? 7.163 7.624 9.589 1.00 91.88 90 GLU A N 1
ATOM 697 C CA . GLU A 1 90 ? 6.128 8.323 10.373 1.00 91.88 90 GLU A CA 1
ATOM 698 C C . GLU A 1 90 ? 5.153 7.351 11.057 1.00 91.88 90 GLU A C 1
ATOM 700 O O . GLU A 1 90 ? 4.562 7.673 12.087 1.00 91.88 90 GLU A O 1
ATOM 705 N N . ARG A 1 91 ? 5.007 6.139 10.509 1.00 89.19 91 ARG A N 1
ATOM 706 C CA . ARG A 1 91 ? 4.180 5.057 11.061 1.00 89.19 91 ARG A CA 1
ATOM 707 C C . ARG A 1 91 ? 4.977 4.083 11.939 1.00 89.19 91 ARG A C 1
ATOM 709 O O . ARG A 1 91 ? 4.414 3.083 12.378 1.00 89.19 91 ARG A O 1
ATOM 716 N N . GLY A 1 92 ? 6.256 4.359 12.201 1.00 91.25 92 GLY A N 1
ATOM 717 C CA . GLY A 1 92 ? 7.136 3.511 13.009 1.00 91.25 92 GLY A CA 1
ATOM 718 C C . GLY A 1 92 ? 7.579 2.221 12.312 1.00 91.25 92 GLY A C 1
ATOM 719 O O . GLY A 1 92 ? 7.911 1.249 12.987 1.00 91.25 92 GLY A O 1
ATOM 720 N N . LEU A 1 93 ? 7.549 2.189 10.977 1.00 91.69 93 LEU A N 1
ATOM 721 C CA . LEU A 1 93 ? 7.983 1.060 10.155 1.00 91.69 93 LEU A CA 1
ATOM 722 C C . LEU A 1 93 ? 9.360 1.329 9.537 1.00 91.69 93 LEU A C 1
ATOM 724 O O . LEU A 1 93 ? 9.732 2.476 9.290 1.00 91.69 93 LEU A O 1
ATOM 728 N N . ASP A 1 94 ? 10.093 0.255 9.241 1.00 94.12 94 ASP A N 1
ATOM 729 C CA . ASP A 1 94 ? 11.360 0.332 8.511 1.00 94.12 94 ASP A CA 1
ATOM 730 C C . ASP A 1 94 ? 11.128 0.724 7.041 1.00 94.12 94 ASP A C 1
ATOM 732 O O . ASP A 1 94 ? 10.118 0.339 6.438 1.00 94.12 94 ASP A O 1
ATOM 736 N N . GLU A 1 95 ? 12.059 1.467 6.440 1.00 92.25 95 GLU A N 1
ATOM 737 C CA . GLU A 1 95 ? 11.955 1.898 5.039 1.00 92.25 95 GLU A CA 1
ATOM 738 C C . GLU A 1 95 ? 11.865 0.718 4.062 1.00 92.25 95 GLU A C 1
ATOM 740 O O . GLU A 1 95 ? 11.226 0.839 3.017 1.00 92.25 95 GLU A O 1
ATOM 745 N N . GLU A 1 96 ? 12.457 -0.425 4.407 1.00 91.81 96 GLU A N 1
ATOM 746 C CA . GLU A 1 96 ? 12.484 -1.650 3.611 1.00 91.81 96 GLU A CA 1
ATOM 747 C C . GLU A 1 96 ? 11.446 -2.680 4.094 1.00 91.81 96 GLU A C 1
ATOM 749 O O . GLU A 1 96 ? 11.525 -3.867 3.773 1.00 91.81 96 GLU A O 1
ATOM 754 N N . THR A 1 97 ? 10.418 -2.228 4.826 1.00 91.94 97 THR A N 1
ATOM 755 C CA . THR A 1 97 ? 9.299 -3.079 5.252 1.00 91.94 97 THR A CA 1
ATOM 756 C C . THR A 1 97 ? 8.670 -3.795 4.054 1.00 91.94 97 THR A C 1
ATOM 758 O O . THR A 1 97 ? 8.262 -3.173 3.063 1.00 91.94 97 THR A O 1
ATOM 761 N N . LEU A 1 98 ? 8.556 -5.119 4.166 1.00 91.38 98 LEU A N 1
ATOM 762 C CA . LEU A 1 98 ? 7.947 -5.972 3.151 1.00 91.38 98 LEU A CA 1
ATOM 763 C C . LEU A 1 98 ? 6.448 -5.686 2.996 1.00 91.38 98 LEU A C 1
ATOM 765 O O . LEU A 1 98 ? 5.735 -5.393 3.958 1.00 91.38 98 LEU A O 1
ATOM 769 N N . LEU A 1 99 ? 5.959 -5.804 1.759 1.00 88.75 99 LEU A N 1
ATOM 770 C CA . LEU A 1 99 ? 4.527 -5.775 1.469 1.00 88.75 99 LEU A CA 1
ATOM 771 C C . LEU A 1 99 ? 3.822 -6.974 2.111 1.00 88.75 99 LEU A C 1
ATOM 773 O O . LEU A 1 99 ? 2.700 -6.827 2.594 1.00 88.75 99 LEU A O 1
ATOM 777 N N . LEU A 1 100 ? 4.477 -8.139 2.106 1.00 87.88 100 LEU A N 1
ATOM 778 C CA . LEU A 1 100 ? 3.994 -9.344 2.767 1.00 87.88 100 LEU A CA 1
ATOM 779 C C . LEU A 1 100 ? 3.863 -9.097 4.267 1.00 87.88 100 LEU A C 1
ATOM 781 O O . LEU A 1 100 ? 4.815 -8.713 4.946 1.00 87.88 100 LEU A O 1
ATOM 785 N N . GLU A 1 101 ? 2.665 -9.332 4.783 1.00 81.19 101 GLU A N 1
ATOM 786 C CA . GLU A 1 101 ? 2.401 -9.227 6.204 1.00 81.19 101 GLU A CA 1
ATOM 787 C C . GLU A 1 101 ? 2.799 -10.539 6.884 1.00 81.19 101 GLU A C 1
ATOM 789 O O . GLU A 1 101 ? 2.302 -11.608 6.539 1.00 81.19 101 GLU A O 1
ATOM 794 N N . GLY A 1 102 ? 3.732 -10.463 7.838 1.00 68.31 102 GLY A N 1
ATOM 795 C CA . GLY A 1 102 ? 4.275 -11.645 8.517 1.00 68.31 102 GLY A CA 1
ATOM 796 C C . GLY A 1 102 ? 3.272 -12.382 9.410 1.00 68.31 102 GLY A C 1
ATOM 797 O O . GLY A 1 102 ? 3.550 -13.504 9.823 1.00 68.31 102 GLY A O 1
ATOM 798 N N . SER A 1 103 ? 2.112 -11.779 9.699 1.00 69.69 103 SER A N 1
ATOM 799 C CA . SER A 1 103 ? 1.034 -12.441 10.433 1.00 69.69 103 SER A CA 1
ATOM 800 C C . SER A 1 103 ? 0.020 -13.058 9.460 1.00 69.69 103 SER A C 1
ATOM 802 O O . SER A 1 103 ? -0.576 -12.324 8.666 1.00 69.69 103 SER A O 1
ATOM 804 N N . PRO A 1 104 ? -0.244 -14.376 9.538 1.00 62.56 104 PRO A N 1
ATOM 805 C CA . PRO A 1 104 ? -1.296 -15.026 8.755 1.00 62.56 104 PRO A CA 1
ATOM 806 C C . PRO A 1 104 ? -2.714 -14.549 9.128 1.00 62.56 104 PRO A C 1
ATOM 808 O O . PRO A 1 104 ? -3.657 -14.810 8.385 1.00 62.56 104 PRO A O 1
ATOM 811 N N . GLU A 1 105 ? -2.856 -13.823 10.239 1.00 64.50 105 GLU A N 1
ATOM 812 C CA . GLU A 1 105 ? -4.111 -13.287 10.784 1.00 64.50 105 GLU A CA 1
ATOM 813 C C . GLU A 1 105 ? -4.282 -11.789 10.484 1.00 64.50 105 GLU A C 1
ATOM 815 O O . GLU A 1 105 ? -5.023 -11.086 11.170 1.00 64.50 105 GLU A O 1
ATOM 820 N N . ALA A 1 106 ? -3.573 -11.268 9.478 1.00 70.88 106 ALA A N 1
ATOM 821 C CA . ALA A 1 106 ? -3.761 -9.896 9.032 1.00 70.88 106 ALA A CA 1
ATOM 822 C C . ALA A 1 106 ? -5.257 -9.626 8.743 1.00 70.88 106 ALA A C 1
ATOM 824 O O . ALA A 1 106 ? -5.840 -10.327 7.910 1.00 70.88 106 ALA A O 1
ATOM 825 N N . PRO A 1 107 ? -5.877 -8.615 9.384 1.0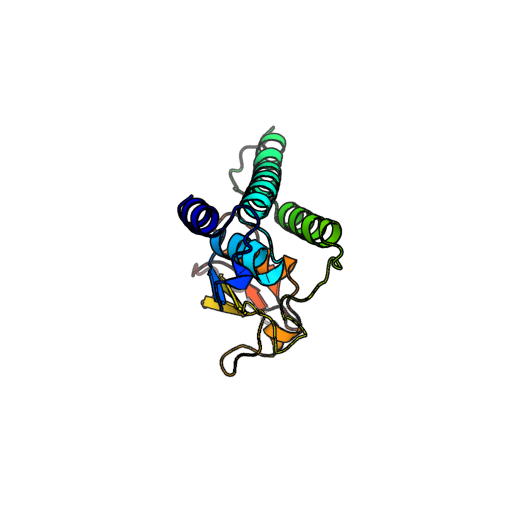0 74.69 107 PRO A N 1
ATOM 826 C CA . PRO A 1 107 ? -7.320 -8.381 9.285 1.00 74.69 107 PRO A CA 1
ATOM 827 C C . PRO A 1 107 ? -7.757 -7.945 7.879 1.00 74.69 107 PRO A C 1
ATOM 829 O O . PRO A 1 107 ? -8.888 -8.194 7.481 1.00 74.69 107 PRO A O 1
ATOM 832 N N . CYS A 1 108 ? -6.845 -7.356 7.097 1.00 86.19 108 CYS A N 1
ATOM 833 C CA . CYS A 1 108 ? -7.109 -6.902 5.737 1.00 86.19 108 CYS A CA 1
ATOM 834 C C . CYS A 1 108 ? -5.995 -7.338 4.786 1.00 86.19 108 CYS A C 1
ATOM 836 O O . CYS A 1 108 ? -4.836 -6.938 4.911 1.00 86.19 108 CYS A O 1
ATOM 838 N N . LYS A 1 109 ? -6.368 -8.107 3.767 1.00 90.31 109 LYS A N 1
ATOM 839 C CA . LYS A 1 109 ? -5.490 -8.504 2.666 1.00 90.31 109 LYS A CA 1
ATOM 840 C C . LYS A 1 109 ? -5.342 -7.354 1.677 1.00 90.31 109 LYS A C 1
ATOM 842 O O . LYS A 1 109 ? -6.311 -6.683 1.353 1.00 90.31 109 LYS A O 1
ATOM 847 N N . VAL A 1 110 ? -4.148 -7.137 1.146 1.00 90.81 110 VAL A N 1
ATOM 848 C CA . VAL A 1 110 ? -3.907 -6.114 0.124 1.00 90.81 110 VAL A CA 1
ATOM 849 C C . VAL A 1 110 ? -3.373 -6.774 -1.130 1.00 90.81 110 VAL A C 1
ATOM 851 O O . VAL A 1 110 ? -2.469 -7.606 -1.064 1.00 90.81 110 VAL A O 1
ATOM 854 N N . PHE A 1 111 ? -3.905 -6.393 -2.286 1.00 90.12 111 PHE A N 1
ATOM 855 C CA . PHE A 1 111 ? -3.283 -6.704 -3.567 1.00 90.12 111 PHE A CA 1
ATOM 856 C C . PHE A 1 111 ? -3.190 -5.462 -4.448 1.00 90.12 111 PHE A C 1
ATOM 858 O O . PHE A 1 111 ? -4.081 -4.618 -4.485 1.00 90.12 111 PHE A O 1
ATOM 865 N N . VAL A 1 112 ? -2.097 -5.352 -5.185 1.00 89.12 112 VAL A N 1
ATOM 866 C CA . VAL A 1 112 ? -1.831 -4.222 -6.063 1.00 89.12 112 VAL A CA 1
ATOM 867 C C . VAL A 1 112 ? -1.431 -4.733 -7.429 1.00 89.12 112 VAL A C 1
ATOM 869 O O . VAL A 1 112 ? -0.539 -5.569 -7.551 1.00 89.12 112 VAL A O 1
ATOM 872 N N . CYS A 1 113 ? -2.068 -4.204 -8.466 1.00 85.81 113 CYS A N 1
ATOM 873 C CA . CYS A 1 113 ? -1.726 -4.539 -9.837 1.00 85.81 113 CYS A CA 1
ATOM 874 C C . CYS A 1 113 ? -0.689 -3.551 -10.383 1.00 85.81 113 CYS A C 1
ATOM 876 O O . CYS A 1 113 ? -0.825 -2.330 -10.247 1.00 85.81 113 CYS A O 1
ATOM 878 N N . ALA A 1 114 ? 0.330 -4.089 -11.041 1.00 80.62 114 ALA A N 1
ATOM 879 C CA . ALA A 1 114 ? 1.320 -3.359 -11.813 1.00 80.62 114 ALA A CA 1
ATOM 880 C C . ALA A 1 114 ? 1.361 -3.938 -13.231 1.00 80.62 114 ALA A C 1
ATOM 882 O O . ALA A 1 114 ? 1.257 -5.150 -13.429 1.00 80.62 114 ALA A O 1
ATOM 883 N N . THR A 1 115 ? 1.492 -3.076 -14.235 1.00 68.31 115 THR A N 1
ATOM 884 C CA . THR A 1 115 ? 1.597 -3.517 -15.629 1.00 68.31 115 THR A CA 1
ATOM 885 C C . THR A 1 115 ? 3.063 -3.629 -16.030 1.00 68.31 115 THR A C 1
ATOM 887 O O . THR A 1 115 ? 3.771 -2.621 -16.082 1.00 68.31 115 THR A O 1
ATOM 890 N N . SER A 1 116 ? 3.501 -4.850 -16.327 1.00 64.12 116 SER A N 1
ATOM 891 C CA . SER A 1 116 ? 4.724 -5.147 -17.080 1.00 64.12 116 SER A CA 1
ATOM 892 C C . SER A 1 116 ? 4.322 -5.564 -18.513 1.00 64.12 116 SER A C 1
ATOM 894 O O . SER A 1 116 ? 3.301 -5.099 -19.025 1.00 64.12 116 SER A O 1
ATOM 896 N N . LYS A 1 117 ? 5.076 -6.469 -19.154 1.00 54.28 117 LYS A N 1
ATOM 897 C CA . LYS A 1 117 ? 4.652 -7.213 -20.354 1.00 54.28 117 LYS A CA 1
ATOM 898 C C . LYS A 1 117 ? 3.335 -7.965 -20.121 1.00 54.28 117 LYS A C 1
ATOM 900 O O . LYS A 1 117 ? 2.523 -8.032 -21.034 1.00 54.28 117 LYS A O 1
ATOM 905 N N . ASP A 1 118 ? 3.128 -8.429 -18.888 1.00 61.22 118 ASP A N 1
ATOM 906 C CA . ASP A 1 118 ? 1.886 -9.001 -18.371 1.00 61.22 118 ASP A CA 1
ATOM 907 C C . ASP A 1 118 ? 1.441 -8.239 -17.110 1.00 61.22 118 ASP A C 1
ATOM 909 O O . ASP A 1 118 ? 2.255 -7.601 -16.430 1.00 61.22 118 ASP A O 1
ATOM 913 N N . ALA A 1 119 ? 0.152 -8.308 -16.772 1.00 68.69 119 ALA A N 1
ATOM 914 C CA . ALA A 1 119 ? -0.354 -7.770 -15.512 1.00 68.69 119 ALA A CA 1
ATOM 915 C C . ALA A 1 119 ? 0.153 -8.620 -14.334 1.00 68.69 119 ALA A C 1
ATOM 917 O O . ALA A 1 119 ? -0.132 -9.815 -14.250 1.00 68.69 119 ALA A O 1
ATOM 918 N N . VAL A 1 120 ? 0.896 -8.001 -13.415 1.00 78.12 120 VAL A N 1
ATOM 919 C CA . VAL A 1 120 ? 1.425 -8.647 -12.208 1.00 78.12 120 VAL A CA 1
ATOM 920 C C . VAL A 1 120 ? 0.672 -8.121 -10.993 1.00 78.12 120 VAL A C 1
ATOM 922 O O . VAL A 1 120 ? 0.505 -6.915 -10.831 1.00 78.12 120 VAL A O 1
ATOM 925 N N . CYS A 1 121 ? 0.222 -9.030 -10.128 1.00 83.19 121 CYS A N 1
ATOM 926 C CA . CYS A 1 121 ? -0.379 -8.692 -8.840 1.00 83.19 121 CYS A CA 1
ATOM 927 C C . CYS A 1 121 ? 0.643 -8.919 -7.720 1.00 83.19 121 CYS A C 1
ATOM 929 O O . CYS A 1 121 ? 1.092 -10.047 -7.512 1.00 83.19 121 CYS A O 1
ATOM 931 N N . LEU A 1 122 ? 0.981 -7.857 -6.996 1.00 86.69 122 LEU A N 1
ATOM 932 C CA . LEU A 1 122 ? 1.775 -7.881 -5.769 1.00 86.69 122 LEU A CA 1
ATOM 933 C C . LEU A 1 122 ? 0.807 -7.991 -4.590 1.00 86.69 122 LEU A C 1
ATOM 935 O O . LEU A 1 122 ? -0.171 -7.250 -4.547 1.00 86.69 122 LEU A O 1
ATOM 939 N N . MET A 1 123 ? 1.030 -8.915 -3.659 1.00 86.88 123 MET A N 1
ATOM 940 C CA . MET A 1 123 ? 0.063 -9.210 -2.593 1.00 86.88 123 MET A CA 1
ATOM 941 C C . MET A 1 123 ? 0.732 -9.138 -1.223 1.00 86.88 123 MET A C 1
ATOM 943 O O . MET A 1 123 ? 1.900 -9.494 -1.087 1.00 86.88 123 MET A O 1
ATOM 947 N N . SER A 1 124 ? -0.020 -8.717 -0.206 1.00 86.31 124 SER A N 1
ATOM 948 C CA . SER A 1 124 ? 0.417 -8.735 1.196 1.00 86.31 124 SER A 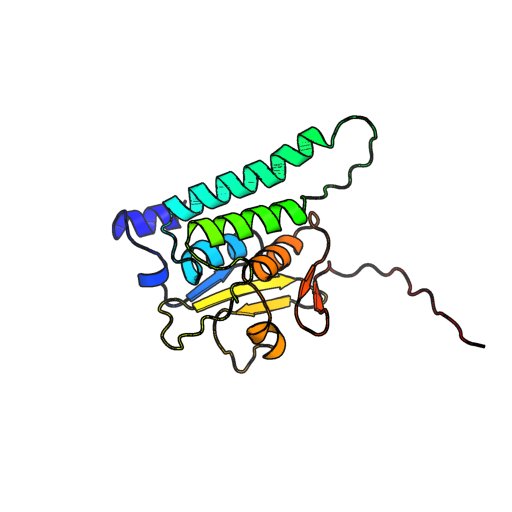CA 1
ATOM 949 C C . SER A 1 124 ? 0.191 -10.082 1.885 1.00 86.31 124 SER A C 1
ATOM 951 O O . SER A 1 124 ? 0.414 -10.197 3.086 1.00 86.31 124 SER A O 1
ATOM 953 N N . TYR A 1 125 ? -0.279 -11.089 1.148 1.00 84.25 125 TYR A N 1
ATOM 954 C CA . TYR A 1 125 ? -0.638 -12.404 1.663 1.00 84.25 125 TYR A CA 1
ATOM 955 C C . TYR A 1 125 ? -0.130 -13.519 0.736 1.00 84.25 125 TYR A C 1
ATOM 957 O O . TYR A 1 125 ? -0.022 -13.313 -0.479 1.00 84.25 125 TYR A O 1
ATOM 965 N N . PRO A 1 126 ? 0.141 -14.725 1.270 1.00 80.12 126 PRO A N 1
ATOM 966 C CA . PRO A 1 126 ? 0.498 -15.875 0.453 1.00 80.12 126 PRO A CA 1
ATOM 967 C C . PRO A 1 126 ? -0.664 -16.272 -0.462 1.00 80.12 126 PRO A C 1
ATOM 969 O O . PRO A 1 126 ? -1.783 -16.497 -0.003 1.00 80.12 126 PRO A O 1
ATOM 972 N N . SER A 1 127 ? -0.398 -16.408 -1.760 1.00 71.94 127 SER A N 1
ATOM 973 C CA . SER A 1 127 ? -1.378 -16.899 -2.730 1.00 71.94 127 SER A CA 1
ATOM 974 C C . SER A 1 127 ? -0.812 -18.095 -3.491 1.00 71.94 127 SER A C 1
ATOM 976 O O . SER A 1 127 ? 0.298 -17.992 -4.017 1.00 71.94 127 SER A O 1
ATOM 978 N N . PRO A 1 128 ? -1.563 -19.205 -3.640 1.00 66.94 128 PRO A N 1
ATOM 979 C CA . PRO A 1 128 ? -1.141 -20.349 -4.453 1.00 66.94 128 PRO A CA 1
ATOM 980 C C . PRO A 1 128 ? -0.870 -19.983 -5.918 1.00 66.94 128 PRO A C 1
ATOM 982 O O . PRO A 1 128 ? -0.122 -20.672 -6.603 1.00 66.94 128 PRO A O 1
ATOM 985 N N . ARG A 1 129 ? -1.495 -18.898 -6.398 1.00 66.06 129 ARG A N 1
ATOM 986 C CA . ARG A 1 129 ? -1.347 -18.367 -7.762 1.00 66.06 129 ARG A CA 1
ATOM 987 C C . ARG A 1 129 ? -0.362 -17.195 -7.842 1.00 66.06 129 ARG A C 1
ATOM 989 O O . ARG A 1 129 ? -0.101 -16.698 -8.933 1.00 66.06 129 ARG A O 1
ATOM 996 N N . GLY A 1 130 ? 0.147 -16.724 -6.704 1.00 61.25 130 GLY A N 1
ATOM 997 C CA . GLY A 1 130 ? 1.111 -15.631 -6.635 1.00 61.25 130 GLY A CA 1
ATOM 998 C C . GLY A 1 130 ? 2.528 -16.113 -6.938 1.00 61.25 130 GLY A C 1
ATOM 999 O O . GLY A 1 130 ? 2.914 -17.227 -6.580 1.00 61.25 130 GLY A O 1
ATOM 1000 N N . ARG A 1 131 ? 3.336 -15.263 -7.579 1.00 67.00 131 ARG A N 1
ATOM 1001 C CA . ARG A 1 131 ? 4.771 -15.529 -7.750 1.00 67.00 131 ARG A CA 1
ATOM 1002 C C . ARG A 1 131 ? 5.442 -15.435 -6.374 1.00 67.00 131 ARG A C 1
ATOM 1004 O O . ARG A 1 131 ? 5.712 -14.331 -5.915 1.00 67.00 131 ARG A O 1
ATOM 1011 N N . LYS A 1 132 ? 5.699 -16.579 -5.722 1.00 63.75 132 LYS A N 1
ATOM 1012 C CA . LYS A 1 132 ? 6.285 -16.673 -4.361 1.00 63.75 132 LYS A CA 1
ATOM 1013 C C . LYS A 1 132 ? 7.498 -15.765 -4.156 1.00 63.75 132 LYS A C 1
ATOM 1015 O O . LYS A 1 132 ? 7.562 -15.019 -3.192 1.00 63.75 132 LYS A O 1
ATOM 1020 N N . HIS A 1 133 ? 8.385 -15.751 -5.141 1.00 63.06 133 HIS A N 1
ATOM 1021 C CA . HIS A 1 133 ? 9.573 -14.910 -5.150 1.00 63.06 133 HIS A CA 1
ATOM 1022 C C . HIS A 1 133 ? 9.270 -13.402 -5.039 1.00 63.06 133 HIS A C 1
ATOM 1024 O O . HIS A 1 133 ? 9.965 -12.699 -4.321 1.00 63.06 133 HIS A O 1
ATOM 1030 N N . LEU A 1 134 ? 8.218 -12.897 -5.698 1.00 64.81 134 LEU A N 1
ATOM 1031 C CA . LEU A 1 134 ? 7.812 -11.492 -5.558 1.00 64.81 134 LEU A CA 1
ATOM 1032 C C . LEU A 1 134 ? 7.157 -11.223 -4.203 1.00 64.81 134 LEU A C 1
ATOM 1034 O O . LEU A 1 134 ? 7.297 -10.131 -3.664 1.00 64.81 134 LEU A O 1
ATOM 1038 N N . LEU A 1 135 ? 6.439 -12.200 -3.651 1.00 63.94 135 LEU A N 1
ATOM 1039 C CA . LEU A 1 135 ? 5.801 -12.063 -2.342 1.00 63.94 135 LEU A CA 1
ATOM 1040 C C . LEU A 1 135 ? 6.843 -11.914 -1.227 1.00 63.94 135 LEU A C 1
ATOM 1042 O O . LEU A 1 135 ? 6.652 -11.112 -0.324 1.00 63.94 135 LEU A O 1
ATOM 1046 N N . GLU A 1 136 ? 7.958 -12.635 -1.312 1.00 67.69 136 GLU A N 1
ATOM 1047 C CA . GLU A 1 136 ? 8.963 -12.692 -0.243 1.00 67.69 136 GLU A CA 1
ATOM 1048 C C . GLU A 1 136 ? 9.978 -11.538 -0.274 1.00 67.69 136 GLU A C 1
ATOM 1050 O O . GLU A 1 136 ? 10.659 -11.302 0.720 1.00 67.69 136 GLU A O 1
ATOM 1055 N N . SER A 1 137 ? 10.080 -10.798 -1.382 1.00 79.31 137 SER A N 1
ATOM 1056 C CA . SER A 1 137 ? 11.118 -9.771 -1.555 1.00 79.31 137 SER A CA 1
ATOM 1057 C C . SER A 1 137 ? 10.604 -8.353 -1.791 1.00 79.31 137 SER A C 1
ATOM 1059 O O . SER A 1 137 ? 11.403 -7.422 -1.823 1.00 79.31 137 SER A O 1
ATOM 1061 N N . THR A 1 138 ? 9.311 -8.176 -2.075 1.00 86.19 138 THR A N 1
ATOM 1062 C CA . THR A 1 138 ? 8.790 -6.861 -2.472 1.00 86.19 138 THR A CA 1
ATOM 1063 C C . THR A 1 138 ? 8.552 -5.994 -1.248 1.00 86.19 138 THR A C 1
ATOM 1065 O O . THR A 1 138 ? 7.714 -6.320 -0.405 1.00 86.19 138 THR A O 1
ATOM 1068 N N . THR A 1 139 ? 9.229 -4.853 -1.181 1.00 91.38 139 THR A N 1
ATOM 1069 C CA . THR A 1 139 ? 8.971 -3.836 -0.159 1.00 91.38 139 THR A CA 1
ATOM 1070 C C . THR A 1 139 ? 7.743 -2.999 -0.507 1.00 91.38 139 THR A C 1
ATOM 1072 O O . THR A 1 139 ? 7.317 -2.907 -1.665 1.00 91.38 139 THR A O 1
ATOM 1075 N N . ILE A 1 140 ? 7.154 -2.350 0.497 1.00 92.38 140 ILE A N 1
ATOM 1076 C CA . ILE A 1 140 ? 5.980 -1.492 0.297 1.00 92.38 140 ILE A CA 1
ATOM 1077 C C . ILE A 1 140 ? 6.278 -0.381 -0.724 1.00 92.38 140 ILE A C 1
ATOM 1079 O O . ILE A 1 140 ? 5.477 -0.139 -1.630 1.00 92.38 140 ILE A O 1
ATOM 1083 N N . TRP A 1 141 ? 7.447 0.265 -0.639 1.00 91.25 141 TRP A N 1
ATOM 1084 C CA . TRP A 1 141 ? 7.813 1.337 -1.569 1.00 91.25 141 TRP A CA 1
ATOM 1085 C C . TRP A 1 141 ? 8.007 0.830 -3.006 1.00 91.25 141 TRP A C 1
ATOM 1087 O O . TRP A 1 141 ? 7.602 1.517 -3.949 1.00 91.25 141 TRP A O 1
ATOM 1097 N N . GLN A 1 142 ? 8.540 -0.384 -3.191 1.00 89.75 142 GLN A N 1
ATOM 1098 C CA . GLN A 1 142 ? 8.664 -1.012 -4.510 1.00 89.75 142 GLN A CA 1
ATOM 1099 C C . GLN A 1 142 ? 7.291 -1.285 -5.125 1.00 89.75 142 GLN A C 1
ATOM 1101 O O . GLN A 1 142 ? 7.067 -0.968 -6.295 1.00 89.75 142 GLN A O 1
ATOM 1106 N N . ALA A 1 143 ? 6.344 -1.797 -4.333 1.00 89.31 143 ALA A N 1
ATOM 1107 C CA . ALA A 1 143 ? 4.974 -2.027 -4.786 1.00 89.31 143 ALA A CA 1
ATOM 1108 C C . ALA A 1 143 ? 4.276 -0.722 -5.206 1.00 89.31 143 ALA A C 1
ATOM 1110 O O . ALA A 1 143 ? 3.675 -0.650 -6.283 1.00 89.31 143 ALA A O 1
ATOM 1111 N N . CYS A 1 144 ? 4.427 0.336 -4.405 1.00 89.00 144 CYS A N 1
ATOM 1112 C CA . CYS A 1 144 ? 3.927 1.677 -4.714 1.00 89.00 144 CYS A CA 1
ATOM 1113 C C . CYS A 1 144 ? 4.509 2.235 -6.025 1.00 89.00 144 CYS A C 1
ATOM 1115 O O . CYS A 1 144 ? 3.793 2.816 -6.848 1.00 89.00 144 CYS A O 1
ATOM 1117 N N . ARG A 1 145 ? 5.811 2.044 -6.254 1.00 85.75 145 ARG A N 1
ATOM 1118 C CA . ARG A 1 145 ? 6.487 2.476 -7.486 1.00 85.75 145 ARG A CA 1
ATOM 1119 C C . ARG A 1 145 ? 6.005 1.690 -8.699 1.00 85.75 145 ARG A C 1
ATOM 1121 O O . ARG A 1 145 ? 5.699 2.292 -9.726 1.00 85.75 145 ARG A O 1
ATOM 1128 N N . ALA A 1 146 ? 5.885 0.374 -8.573 1.00 83.62 146 ALA A N 1
ATOM 1129 C CA . ALA A 1 146 ? 5.484 -0.505 -9.665 1.00 83.62 146 ALA A CA 1
ATOM 1130 C C . ALA A 1 146 ? 4.058 -0.253 -10.141 1.00 83.62 146 ALA A C 1
ATOM 1132 O O . ALA A 1 146 ? 3.804 -0.208 -11.343 1.00 83.62 146 ALA A O 1
ATOM 1133 N N . THR A 1 147 ? 3.129 -0.027 -9.210 1.00 83.88 147 THR A N 1
ATOM 1134 C CA . THR A 1 147 ? 1.746 0.288 -9.580 1.00 83.88 147 THR A CA 1
ATOM 1135 C C . THR A 1 147 ? 1.631 1.662 -10.237 1.00 83.88 147 THR A C 1
ATOM 1137 O O . THR A 1 147 ? 0.874 1.834 -11.191 1.00 83.88 147 THR A O 1
ATOM 1140 N N . SER A 1 148 ? 2.447 2.629 -9.805 1.00 77.38 148 SER A N 1
ATOM 1141 C CA . SER A 1 148 ? 2.463 3.988 -10.362 1.00 77.38 148 SER A CA 1
ATOM 1142 C C . SER A 1 148 ? 3.117 4.052 -11.751 1.00 77.38 148 SER A C 1
ATOM 1144 O O . SER A 1 148 ? 2.687 4.841 -12.599 1.00 77.38 148 SER A O 1
ATOM 1146 N N . ALA A 1 149 ? 4.087 3.170 -12.024 1.00 63.91 149 ALA A N 1
ATOM 1147 C CA . ALA A 1 149 ? 4.782 3.040 -13.310 1.00 63.91 149 ALA A CA 1
ATOM 1148 C C . ALA A 1 149 ? 3.920 2.512 -14.470 1.00 63.91 149 ALA A C 1
ATOM 1150 O O . ALA A 1 149 ? 4.330 2.596 -15.626 1.00 63.91 149 ALA A O 1
ATOM 1151 N N . ALA A 1 150 ? 2.703 2.037 -14.190 1.00 51.16 150 ALA A N 1
ATOM 1152 C CA . ALA A 1 150 ? 1.711 1.716 -15.217 1.00 51.16 150 ALA A CA 1
ATOM 11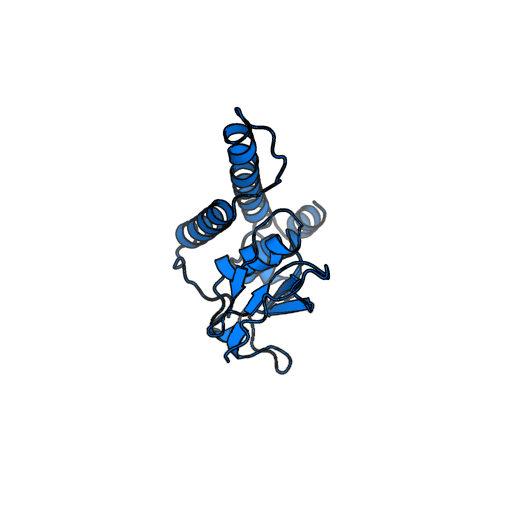53 C C . ALA A 1 150 ? 1.214 2.956 -15.984 1.00 51.16 150 ALA A C 1
ATOM 1155 O O . ALA A 1 150 ? 0.741 2.860 -17.118 1.00 51.16 150 ALA A O 1
ATOM 1156 N N . THR A 1 151 ? 1.330 4.140 -15.383 1.00 48.47 151 THR A N 1
ATOM 1157 C CA . THR A 1 151 ? 1.067 5.404 -16.070 1.00 48.47 151 THR A CA 1
ATOM 1158 C C . THR A 1 151 ? 2.330 5.801 -16.832 1.00 48.47 151 THR A C 1
ATOM 1160 O O . THR A 1 151 ? 3.433 5.611 -16.331 1.00 48.47 151 THR A O 1
ATOM 1163 N N . SER A 1 152 ? 2.215 6.338 -18.049 1.00 46.50 152 SER A N 1
ATOM 1164 C CA . SER A 1 152 ? 3.328 6.719 -18.948 1.00 46.50 152 SER A CA 1
ATOM 1165 C C . SER A 1 152 ? 4.220 7.870 -18.439 1.00 46.50 152 SER A C 1
ATOM 1167 O O . SER A 1 152 ? 4.747 8.655 -19.224 1.00 46.50 152 SER A O 1
ATOM 1169 N N . PHE A 1 153 ? 4.332 7.994 -17.125 1.00 47.06 153 PHE A N 1
ATOM 1170 C CA . PHE A 1 153 ? 4.852 9.106 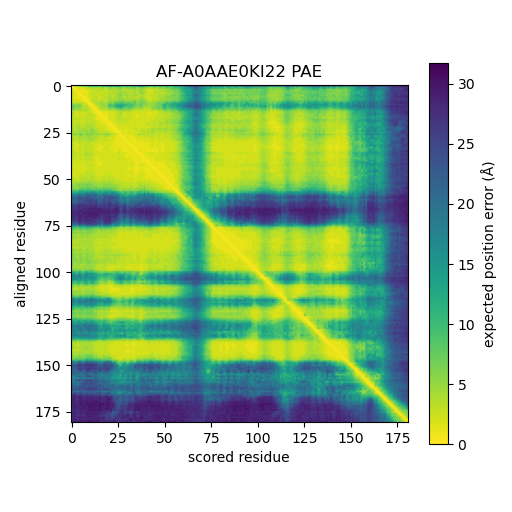-16.366 1.00 47.06 153 PHE A CA 1
ATOM 1171 C C . PHE A 1 153 ? 6.065 8.731 -15.509 1.00 47.06 153 PHE A C 1
ATOM 1173 O O . PHE A 1 153 ? 6.865 9.611 -15.215 1.00 47.06 153 PHE A O 1
ATOM 1180 N N . PHE A 1 154 ? 6.247 7.465 -15.129 1.00 45.28 154 PHE A N 1
ATOM 1181 C CA . PHE A 1 154 ? 7.395 7.046 -14.316 1.00 45.28 154 PHE A CA 1
ATOM 1182 C C . PHE A 1 154 ? 8.333 6.120 -15.087 1.00 45.28 154 PHE A C 1
ATOM 1184 O O . PHE A 1 154 ? 7.899 5.344 -15.941 1.00 45.28 154 PHE A O 1
ATOM 1191 N N . ASP A 1 155 ? 9.620 6.182 -14.741 1.00 48.31 155 ASP A N 1
ATOM 1192 C CA . ASP A 1 155 ? 10.601 5.213 -15.218 1.00 48.31 155 ASP A CA 1
ATOM 1193 C C . ASP A 1 155 ? 10.278 3.810 -14.657 1.00 48.31 155 ASP A C 1
ATOM 1195 O O . ASP A 1 155 ? 9.862 3.702 -13.493 1.00 48.31 155 ASP A O 1
ATOM 1199 N N . PRO A 1 156 ? 10.470 2.744 -15.459 1.00 53.00 156 PRO A N 1
ATOM 1200 C CA . PRO A 1 156 ? 10.298 1.357 -15.034 1.00 53.00 156 PRO A CA 1
ATOM 1201 C C . PRO A 1 156 ? 11.020 1.023 -13.727 1.00 53.00 156 PRO A C 1
ATOM 1203 O O . PRO A 1 156 ? 12.116 1.526 -13.477 1.00 53.00 156 PRO A O 1
ATOM 1206 N N . ILE A 1 157 ? 10.445 0.123 -12.927 1.00 50.47 157 ILE A N 1
ATOM 1207 C CA . ILE A 1 157 ? 11.090 -0.420 -11.722 1.00 50.47 157 ILE A CA 1
ATOM 1208 C C . ILE A 1 157 ? 11.324 -1.925 -11.866 1.00 50.47 157 ILE A C 1
ATOM 1210 O O . ILE A 1 157 ? 10.482 -2.640 -12.414 1.00 50.47 157 ILE A O 1
ATOM 1214 N N . ALA A 1 158 ? 12.476 -2.385 -11.380 1.00 57.59 158 ALA A N 1
ATOM 1215 C CA . ALA A 1 158 ? 12.788 -3.797 -11.224 1.00 57.59 158 ALA A CA 1
ATOM 1216 C C . ALA A 1 158 ? 12.354 -4.261 -9.825 1.00 57.59 158 ALA A C 1
ATOM 12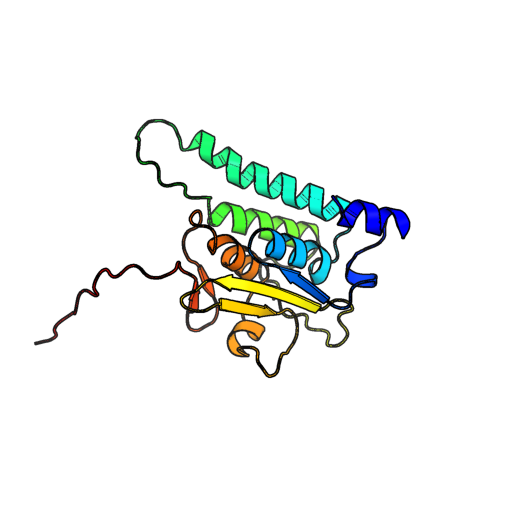18 O O . ALA A 1 158 ? 12.733 -3.636 -8.835 1.00 57.59 158 ALA A O 1
ATOM 1219 N N . ILE A 1 159 ? 11.561 -5.332 -9.741 1.00 54.22 159 ILE A N 1
ATOM 1220 C CA . ILE A 1 159 ? 11.122 -5.919 -8.468 1.00 54.22 159 ILE A CA 1
ATOM 1221 C C . ILE A 1 159 ? 11.636 -7.355 -8.346 1.00 54.22 159 ILE A C 1
ATOM 1223 O O . ILE A 1 159 ? 11.554 -8.148 -9.284 1.00 54.22 159 ILE A O 1
ATOM 1227 N N . GLY A 1 160 ? 12.133 -7.686 -7.156 1.00 46.69 160 GLY A N 1
ATOM 1228 C CA . GLY A 1 160 ? 12.560 -9.024 -6.752 1.00 46.69 160 GLY A CA 1
ATOM 1229 C C . GLY A 1 160 ? 13.994 -9.419 -7.147 1.00 46.69 160 GLY A C 1
ATOM 1230 O O . GLY A 1 160 ? 14.611 -8.743 -7.970 1.00 46.69 160 GLY A O 1
ATOM 1231 N N . PRO A 1 161 ? 14.539 -10.510 -6.564 1.00 41.97 161 PRO A N 1
ATOM 1232 C CA . PRO A 1 161 ? 15.923 -10.972 -6.752 1.00 41.97 161 PRO A CA 1
ATOM 1233 C C . PRO A 1 161 ? 16.390 -11.174 -8.198 1.00 41.97 161 PRO A C 1
ATOM 1235 O O . PRO A 1 161 ? 17.580 -11.054 -8.473 1.00 41.97 161 PRO A O 1
ATOM 1238 N N . PHE A 1 162 ? 15.479 -11.445 -9.135 1.00 46.94 162 PHE A N 1
ATOM 1239 C CA . PHE A 1 162 ? 15.794 -11.582 -10.565 1.00 46.94 162 PHE A CA 1
ATOM 1240 C C . PHE A 1 162 ? 15.599 -10.294 -11.381 1.00 46.94 162 PHE A C 1
ATOM 1242 O O . PHE A 1 162 ? 15.749 -10.313 -12.601 1.00 46.94 162 PHE A O 1
ATOM 1249 N N . GLY A 1 163 ? 15.258 -9.178 -10.730 1.00 47.22 163 GLY A N 1
ATOM 1250 C CA . GLY A 1 163 ? 15.060 -7.887 -11.378 1.00 47.22 163 GLY A CA 1
ATOM 1251 C C . GLY A 1 163 ? 13.914 -7.897 -12.389 1.00 47.22 163 GLY A C 1
ATOM 1252 O O . GLY A 1 163 ? 14.113 -7.520 -13.541 1.00 47.22 163 GLY A O 1
ATOM 1253 N N . GLU A 1 164 ? 12.713 -8.338 -11.994 1.00 49.09 164 GLU A N 1
ATOM 1254 C CA . GLU A 1 164 ? 11.562 -8.346 -12.902 1.00 49.09 164 GLU A CA 1
ATOM 1255 C C . GLU A 1 164 ? 11.175 -6.907 -13.283 1.00 49.09 164 GLU A C 1
ATOM 1257 O O . GLU A 1 164 ? 10.750 -6.113 -12.444 1.00 49.09 164 GLU A O 1
ATOM 1262 N N . TRP A 1 165 ? 11.338 -6.565 -14.565 1.00 47.72 165 TRP A N 1
ATOM 1263 C CA . TRP A 1 165 ? 11.129 -5.217 -15.095 1.00 47.72 165 TRP A CA 1
ATOM 1264 C C . TRP A 1 165 ? 9.642 -4.927 -15.309 1.00 47.72 165 TRP A C 1
ATOM 1266 O O . TRP A 1 165 ? 8.996 -5.560 -16.145 1.00 47.72 165 TRP A O 1
ATOM 1276 N N . CYS A 1 166 ? 9.095 -3.923 -14.626 1.00 49.16 166 CYS A N 1
ATOM 1277 C CA . CYS A 1 166 ? 7.764 -3.385 -14.915 1.00 49.16 166 CYS A CA 1
ATOM 1278 C C . CYS A 1 166 ? 7.881 -2.176 -15.856 1.00 49.16 166 CYS A C 1
ATOM 1280 O O . CYS A 1 166 ? 8.176 -1.072 -15.405 1.00 49.16 166 CYS A O 1
ATOM 1282 N N . SER A 1 167 ? 7.682 -2.379 -17.166 1.00 42.28 167 SER A N 1
ATOM 1283 C CA . SER A 1 167 ? 7.627 -1.314 -18.181 1.00 42.28 167 SER A CA 1
ATOM 1284 C C . SER A 1 167 ? 6.484 -1.528 -19.187 1.00 42.28 167 SER A C 1
ATOM 1286 O O . SER A 1 167 ? 5.927 -2.619 -19.295 1.00 42.28 167 SER A O 1
ATOM 1288 N N . LYS A 1 168 ? 6.117 -0.446 -19.886 1.00 41.56 168 LYS A N 1
ATOM 1289 C CA . LYS A 1 168 ? 4.930 -0.294 -20.746 1.00 41.56 168 LYS A CA 1
ATOM 1290 C C . LYS A 1 168 ? 4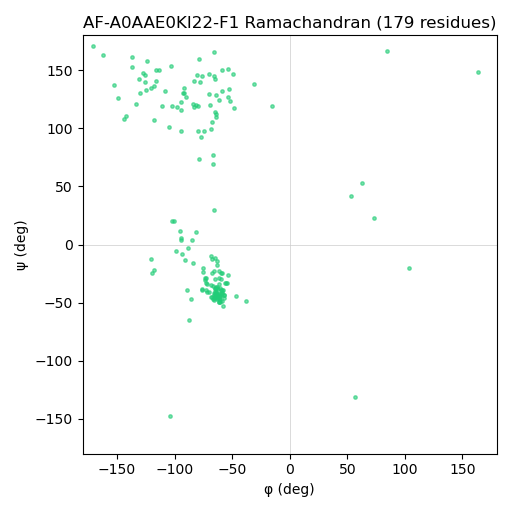.761 -1.374 -21.836 1.00 41.56 168 LYS A C 1
ATOM 1292 O O . LYS A 1 168 ? 5.730 -1.858 -22.415 1.00 41.56 168 LYS A O 1
ATOM 1297 N N . PHE A 1 169 ? 3.485 -1.605 -22.175 1.00 35.97 169 PHE A N 1
ATOM 1298 C CA . PHE A 1 169 ? 2.946 -2.198 -23.407 1.00 35.97 169 PHE A CA 1
ATOM 1299 C C . PHE A 1 169 ? 3.783 -1.942 -24.675 1.00 35.97 169 PHE A C 1
ATOM 1301 O O . PHE A 1 169 ? 4.220 -0.821 -24.938 1.00 35.97 169 PHE A O 1
ATOM 1308 N N . GLY A 1 170 ? 3.900 -3.011 -25.471 1.00 37.88 170 GLY A N 1
ATOM 1309 C CA . GLY A 1 170 ? 4.532 -3.148 -26.783 1.00 37.88 170 GLY A CA 1
ATOM 1310 C C . GLY A 1 170 ? 4.872 -1.879 -27.570 1.00 37.88 170 GLY A C 1
ATOM 1311 O O . GLY A 1 170 ? 4.006 -1.156 -28.051 1.00 37.88 170 GLY A O 1
ATOM 1312 N N . GLY A 1 171 ? 6.165 -1.724 -27.831 1.00 28.81 171 GLY A N 1
ATOM 1313 C CA . GLY A 1 171 ? 6.692 -1.012 -28.985 1.00 28.81 171 GLY A CA 1
ATOM 1314 C C . GLY A 1 171 ? 7.951 -1.735 -29.438 1.00 28.81 171 GLY A C 1
ATOM 1315 O O . GLY A 1 171 ? 8.958 -1.704 -28.737 1.00 28.81 171 GLY A O 1
ATOM 1316 N N . HIS A 1 172 ? 7.888 -2.427 -30.578 1.00 41.22 172 HIS A N 1
ATOM 1317 C CA . HIS A 1 172 ? 9.078 -2.928 -31.262 1.00 41.22 172 HIS A CA 1
ATOM 1318 C C . HIS A 1 172 ? 10.113 -1.803 -31.383 1.00 41.22 172 HIS A C 1
ATOM 1320 O O . HIS A 1 172 ? 9.861 -0.816 -32.066 1.00 41.22 172 HIS A O 1
ATOM 1326 N N . ARG A 1 173 ? 11.282 -1.972 -30.763 1.00 32.28 173 ARG A N 1
ATOM 1327 C CA . ARG A 1 173 ? 12.563 -1.450 -31.250 1.00 32.28 173 ARG A CA 1
ATOM 1328 C C . ARG A 1 173 ? 13.658 -2.414 -30.802 1.00 32.28 173 ARG A C 1
ATOM 1330 O O . ARG A 1 173 ? 13.696 -2.822 -29.646 1.00 32.28 173 ARG A O 1
ATOM 1337 N N . GLY A 1 174 ? 14.433 -2.856 -31.787 1.00 29.34 174 GLY A N 1
ATOM 1338 C CA . GLY A 1 174 ? 15.257 -4.054 -31.755 1.00 29.34 174 GLY A CA 1
ATOM 1339 C C . GLY A 1 174 ? 16.315 -4.094 -30.657 1.00 29.34 174 GLY A C 1
ATOM 1340 O O . GLY A 1 174 ? 16.881 -3.083 -30.250 1.00 29.34 174 GLY A O 1
ATOM 1341 N N . SER A 1 175 ? 16.605 -5.318 -30.234 1.00 29.41 175 SER A N 1
ATOM 1342 C CA . SER A 1 175 ? 17.859 -5.700 -29.596 1.00 29.41 175 SER A CA 1
ATOM 1343 C C . SER A 1 175 ? 19.056 -5.276 -30.460 1.00 29.41 175 SER A C 1
ATOM 1345 O O . SER A 1 175 ? 19.059 -5.608 -31.650 1.00 29.41 175 SER A O 1
ATOM 1347 N N . PRO A 1 176 ? 20.119 -4.666 -29.908 1.00 27.80 176 PRO A N 1
ATOM 1348 C CA . PRO A 1 176 ? 21.440 -4.837 -30.484 1.00 27.80 176 PRO A CA 1
ATOM 1349 C C . PRO A 1 176 ? 21.825 -6.300 -30.245 1.00 27.80 176 PRO A C 1
ATOM 1351 O O . PRO A 1 176 ? 22.094 -6.711 -29.115 1.00 27.80 176 PRO A O 1
ATOM 1354 N N . GLN A 1 177 ? 21.780 -7.111 -31.299 1.00 28.41 177 GLN A N 1
ATOM 1355 C CA . GLN A 1 177 ? 22.450 -8.403 -31.286 1.00 28.41 177 GLN A CA 1
ATOM 1356 C C . GLN A 1 177 ? 23.950 -8.132 -31.159 1.00 28.41 177 GLN A C 1
ATOM 1358 O O . GLN A 1 177 ? 24.567 -7.587 -32.072 1.00 28.41 177 GLN A O 1
ATOM 1363 N N . VAL A 1 178 ? 24.542 -8.508 -30.027 1.00 30.05 178 VAL A N 1
ATOM 1364 C CA . VAL A 1 178 ? 25.989 -8.697 -29.950 1.00 30.05 178 VAL A CA 1
ATOM 1365 C C . VAL A 1 178 ? 26.269 -10.035 -30.623 1.00 30.05 178 VAL A C 1
ATOM 1367 O O . VAL A 1 178 ? 26.165 -11.095 -30.008 1.00 30.05 178 VAL A O 1
ATOM 1370 N N . MET A 1 179 ? 26.554 -9.970 -31.922 1.00 26.30 179 MET A N 1
ATOM 1371 C CA . MET A 1 179 ? 27.156 -11.058 -32.680 1.00 26.30 179 MET A CA 1
ATOM 1372 C C . MET A 1 179 ? 28.554 -11.280 -32.089 1.00 26.30 179 MET A C 1
ATOM 1374 O O . MET A 1 179 ? 29.424 -10.418 -32.205 1.00 26.30 179 MET A O 1
ATOM 1378 N N . ARG A 1 180 ? 28.754 -12.397 -31.387 1.00 28.33 180 ARG A N 1
ATOM 1379 C CA . ARG A 1 180 ? 30.100 -12.915 -31.138 1.00 28.33 180 ARG A CA 1
ATOM 1380 C C . ARG A 1 180 ? 30.491 -13.718 -32.375 1.00 28.33 180 ARG A C 1
ATOM 1382 O O . ARG A 1 180 ? 29.779 -14.656 -32.727 1.00 28.33 180 ARG A O 1
ATOM 1389 N N . SER A 1 181 ? 31.555 -13.272 -33.036 1.00 40.94 181 SER A N 1
ATOM 1390 C CA . SER A 1 181 ? 32.338 -14.044 -34.006 1.00 40.94 181 SER A CA 1
ATOM 1391 C C . SER A 1 181 ? 32.994 -15.244 -33.342 1.00 40.94 181 SER A C 1
ATOM 1393 O O . SER A 1 181 ? 33.463 -15.045 -32.194 1.00 40.94 181 SER A O 1
#

pLDDT: mean 72.75, std 20.27, range [26.3, 94.38]